Protein AF-A0A353F058-F1 (afdb_monomer_lite)

Structure (mmCIF, N/CA/C/O backbone):
data_AF-A0A353F058-F1
#
_entry.id   AF-A0A353F058-F1
#
loop_
_atom_site.group_PDB
_atom_site.id
_atom_site.type_symbol
_atom_site.label_atom_id
_atom_site.label_alt_id
_atom_site.label_comp_id
_atom_site.label_asym_id
_atom_site.label_entity_id
_atom_site.label_seq_id
_atom_site.pdbx_PDB_ins_code
_atom_site.Cartn_x
_atom_site.Cartn_y
_atom_site.Cartn_z
_atom_site.occupancy
_atom_site.B_iso_or_equiv
_atom_site.auth_seq_id
_atom_site.auth_comp_id
_atom_site.auth_asym_id
_atom_site.auth_atom_id
_atom_site.pdbx_PDB_model_num
ATOM 1 N N . MET A 1 1 ? -28.294 -75.046 27.678 1.00 49.00 1 MET A N 1
ATOM 2 C CA . MET A 1 1 ? -26.843 -74.749 27.522 1.00 49.00 1 MET A CA 1
ATOM 3 C C . MET A 1 1 ? -26.405 -74.068 26.202 1.00 49.00 1 MET A C 1
ATOM 5 O O . MET A 1 1 ? -25.243 -73.691 26.116 1.00 49.00 1 MET A O 1
ATOM 9 N N . ARG A 1 2 ? -27.258 -73.855 25.175 1.00 52.47 2 ARG A N 1
ATOM 10 C CA . ARG A 1 2 ? -26.849 -73.231 23.883 1.00 52.47 2 ARG A CA 1
ATOM 11 C C . ARG A 1 2 ? -26.770 -71.686 23.872 1.00 52.47 2 ARG A C 1
ATOM 13 O O . ARG A 1 2 ? -25.964 -71.147 23.120 1.00 52.47 2 ARG A O 1
ATOM 20 N N . LYS A 1 3 ? -27.554 -70.976 24.700 1.00 53.25 3 LYS A N 1
ATOM 21 C CA . L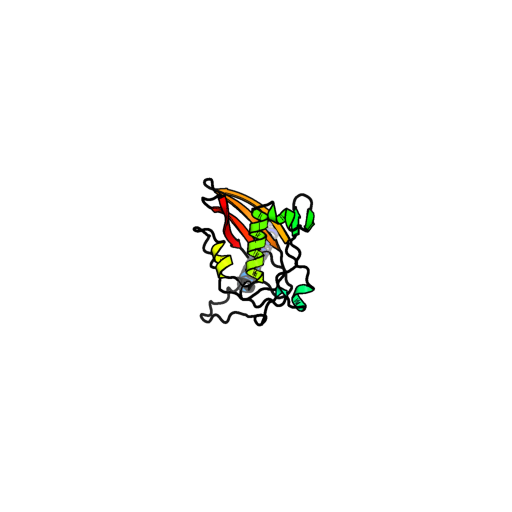YS A 1 3 ? -27.591 -69.492 24.741 1.00 53.25 3 LYS A CA 1
ATOM 22 C C . LYS A 1 3 ? -26.259 -68.867 25.189 1.00 53.25 3 LYS A C 1
ATOM 24 O O . LYS A 1 3 ? -25.777 -67.939 24.550 1.00 53.25 3 LYS A O 1
ATOM 29 N N . ASN A 1 4 ? -25.602 -69.450 26.193 1.00 59.62 4 ASN A N 1
ATOM 30 C CA . ASN A 1 4 ? -24.361 -68.902 26.760 1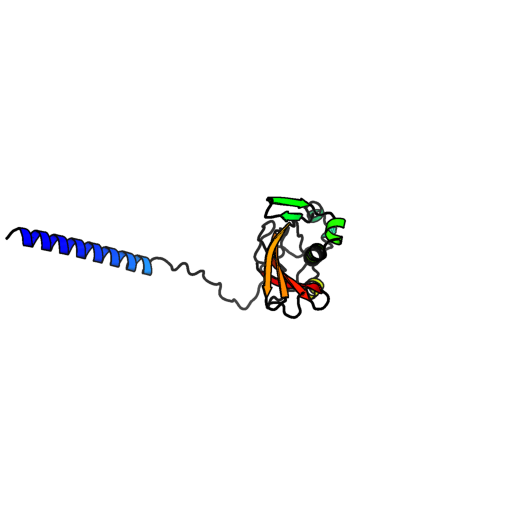.00 59.62 4 ASN A CA 1
ATOM 31 C C . ASN A 1 4 ? -23.163 -69.012 25.798 1.00 59.62 4 ASN A C 1
ATOM 33 O O . ASN A 1 4 ? -22.228 -68.225 25.895 1.00 59.62 4 ASN A O 1
ATOM 37 N N . LYS A 1 5 ? -23.190 -69.961 24.849 1.00 58.28 5 LYS A N 1
ATOM 38 C CA . LYS A 1 5 ? -22.134 -70.111 23.833 1.00 58.28 5 LYS A CA 1
ATOM 39 C C . LYS A 1 5 ? -22.228 -69.031 22.749 1.00 58.28 5 LYS A C 1
ATOM 41 O O . LYS A 1 5 ? -21.206 -68.477 22.373 1.00 58.28 5 LYS A O 1
ATOM 46 N N . ARG A 1 6 ? -23.441 -68.679 22.302 1.00 60.44 6 ARG A N 1
ATOM 47 C CA . ARG A 1 6 ? -23.658 -67.622 21.293 1.00 60.44 6 ARG A CA 1
ATOM 48 C C . ARG A 1 6 ? -23.312 -66.227 21.824 1.00 60.44 6 ARG A C 1
ATOM 50 O O . ARG A 1 6 ? -22.702 -65.454 21.100 1.00 60.44 6 ARG A O 1
ATOM 57 N N . LEU A 1 7 ? -23.619 -65.947 23.094 1.00 63.19 7 LEU A N 1
ATOM 58 C CA . LEU A 1 7 ? -23.257 -64.683 23.748 1.00 63.19 7 LEU A CA 1
ATOM 59 C C . LEU A 1 7 ? -21.733 -64.519 23.897 1.00 63.19 7 LEU A C 1
ATOM 61 O O . LEU A 1 7 ? -21.201 -63.450 23.627 1.00 63.19 7 LEU A O 1
ATOM 65 N N . ARG A 1 8 ? -21.019 -65.592 24.269 1.00 65.75 8 ARG A N 1
ATOM 66 C CA . ARG A 1 8 ? -19.547 -65.581 24.359 1.00 65.75 8 ARG A CA 1
ATOM 67 C C . ARG A 1 8 ? -18.882 -65.374 22.998 1.00 65.75 8 ARG A C 1
ATOM 69 O O . ARG A 1 8 ? -17.908 -64.638 22.915 1.00 65.75 8 ARG A O 1
ATOM 76 N N . ILE A 1 9 ? -19.426 -65.981 21.942 1.00 70.62 9 ILE A N 1
ATOM 77 C CA . ILE A 1 9 ? -18.937 -65.782 20.571 1.00 70.62 9 ILE A CA 1
ATOM 78 C C . ILE A 1 9 ? -19.194 -64.338 20.117 1.00 70.62 9 ILE A C 1
ATOM 80 O O . ILE A 1 9 ? -18.288 -63.710 19.587 1.00 70.62 9 ILE A O 1
ATOM 84 N N . ALA A 1 10 ? -20.377 -63.776 20.387 1.00 68.69 10 ALA A N 1
ATOM 85 C CA . ALA A 1 10 ? -20.685 -62.385 20.047 1.00 68.69 10 ALA A CA 1
ATOM 86 C C . ALA A 1 10 ? -19.770 -61.380 20.773 1.00 68.69 10 ALA A C 1
ATOM 88 O O . ALA A 1 10 ? -19.287 -60.440 20.150 1.00 68.69 10 ALA A O 1
ATOM 89 N N . LEU A 1 11 ? -19.469 -61.606 22.057 1.00 72.50 11 LEU A N 1
ATOM 90 C CA . LEU A 1 11 ? -18.537 -60.768 22.823 1.00 72.50 11 LEU A CA 1
ATOM 91 C C . LEU A 1 11 ? -17.094 -60.866 22.310 1.00 72.50 11 LEU A C 1
ATOM 93 O O . LEU A 1 1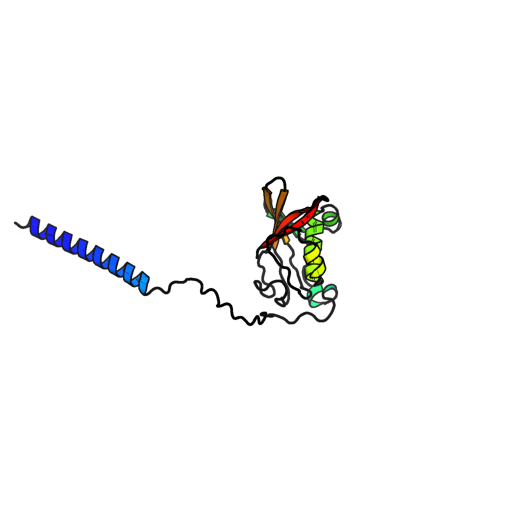1 ? -16.410 -59.850 22.246 1.00 72.50 11 LEU A O 1
ATOM 97 N N . LEU A 1 12 ? -16.642 -62.057 21.901 1.00 74.62 12 LEU A N 1
ATOM 98 C CA . LEU A 1 12 ? -15.320 -62.237 21.292 1.00 74.62 12 LEU A CA 1
ATOM 99 C C . LEU A 1 12 ? -15.214 -61.545 19.929 1.00 74.62 12 LEU A C 1
ATOM 101 O O . LEU A 1 12 ? -14.193 -60.930 19.641 1.00 74.62 12 LEU A O 1
ATOM 105 N N . VAL A 1 13 ? -16.272 -61.598 19.116 1.00 73.75 13 VAL A N 1
ATOM 106 C CA . VAL A 1 13 ? -16.318 -60.902 17.821 1.00 73.75 13 VAL A CA 1
ATOM 107 C C . VAL A 1 13 ? -16.337 -59.386 18.025 1.00 73.75 13 VAL A C 1
ATOM 109 O O . VAL A 1 13 ? -15.548 -58.689 17.397 1.00 73.75 13 VAL A O 1
ATOM 112 N N . CYS A 1 14 ? -17.155 -58.866 18.947 1.00 74.00 14 CYS A N 1
ATOM 113 C CA . CYS A 1 14 ? -17.160 -57.436 19.275 1.00 74.00 14 CYS A CA 1
ATOM 114 C C . CYS A 1 14 ? -15.804 -56.966 19.817 1.00 74.00 14 CYS A C 1
ATOM 116 O O . CYS A 1 14 ? -15.293 -55.945 19.367 1.00 74.00 14 CYS A O 1
ATOM 118 N N . GLY A 1 15 ? -15.196 -57.723 20.736 1.00 76.56 15 GLY A N 1
ATOM 119 C CA . GLY A 1 15 ? -13.864 -57.419 21.260 1.00 76.56 15 GLY A CA 1
ATOM 120 C C . GLY A 1 15 ? -12.791 -57.436 20.170 1.00 76.56 15 GLY A C 1
ATOM 121 O O . GLY A 1 15 ? -11.952 -56.542 20.129 1.00 76.56 15 GLY A O 1
ATOM 122 N N . GLY A 1 16 ? -12.862 -58.395 19.243 1.00 78.31 16 GLY A N 1
ATOM 123 C CA . GLY A 1 16 ? -11.965 -58.471 18.090 1.00 78.31 16 GLY A CA 1
ATOM 124 C C . GLY A 1 16 ? -12.100 -57.275 17.148 1.00 78.31 16 GLY A C 1
ATOM 125 O O . GLY A 1 16 ? -11.089 -56.723 16.730 1.00 78.31 16 GLY A O 1
ATOM 126 N N . VAL A 1 17 ? -13.326 -56.828 16.860 1.00 80.81 17 VAL A N 1
ATOM 127 C CA . VAL A 1 17 ? -13.575 -55.656 16.000 1.00 80.81 17 VAL A CA 1
ATOM 128 C C . VAL A 1 17 ? -13.078 -54.367 16.657 1.00 80.81 17 VAL A C 1
ATOM 130 O O . VAL A 1 17 ? -12.450 -53.551 15.987 1.00 80.81 17 VAL A O 1
ATOM 133 N N . VAL A 1 18 ? -13.295 -54.198 17.965 1.00 82.31 18 VAL A N 1
ATOM 134 C CA . VAL A 1 18 ? -12.786 -53.034 18.709 1.00 82.31 18 VAL A CA 1
ATOM 135 C C . VAL A 1 18 ? -11.259 -53.038 18.743 1.00 82.31 18 VAL A C 1
ATOM 137 O O . VAL A 1 18 ? -10.643 -52.008 18.483 1.00 82.31 18 VAL A O 1
ATOM 140 N N . LEU A 1 19 ? -10.639 -54.194 18.992 1.00 83.56 19 LEU A N 1
ATOM 141 C CA . LEU A 1 19 ? -9.184 -54.326 18.973 1.00 83.56 19 LEU A CA 1
ATOM 142 C C . LEU A 1 19 ? -8.617 -53.992 17.588 1.00 83.56 19 LEU A C 1
ATOM 144 O O . LEU A 1 19 ? -7.640 -53.256 17.499 1.00 83.56 19 LEU A O 1
ATOM 148 N N . LEU A 1 20 ? -9.249 -54.483 16.517 1.00 85.19 20 LEU A N 1
ATOM 149 C CA . LEU A 1 20 ? -8.825 -54.213 15.144 1.00 85.19 20 LEU A CA 1
ATOM 150 C C . LEU A 1 20 ? -8.948 -52.721 14.804 1.00 85.19 20 LEU A C 1
ATOM 152 O O . LEU A 1 20 ? -8.021 -52.157 14.234 1.00 85.19 20 LEU A O 1
ATOM 156 N N . ALA A 1 21 ? -10.044 -52.072 15.210 1.00 82.75 21 ALA A N 1
ATOM 157 C CA . ALA A 1 21 ? -10.256 -50.640 15.010 1.00 82.75 21 ALA A CA 1
ATOM 158 C C . ALA A 1 21 ? -9.192 -49.797 15.735 1.00 82.75 21 ALA A C 1
ATOM 160 O O . ALA A 1 21 ? -8.591 -48.904 15.136 1.00 82.75 21 ALA A O 1
ATOM 161 N N . VAL A 1 22 ? -8.889 -50.125 16.995 1.00 85.31 22 VAL A N 1
ATOM 162 C CA . VAL A 1 22 ? -7.815 -49.462 17.753 1.00 85.31 22 VAL A CA 1
ATOM 163 C C . VAL A 1 22 ? -6.464 -49.678 17.071 1.00 85.31 22 VAL A C 1
ATOM 165 O O . VAL A 1 22 ? -5.710 -48.722 16.899 1.00 85.31 22 VAL A O 1
ATOM 168 N N . LEU A 1 23 ? -6.181 -50.900 16.611 1.00 86.69 23 LEU A N 1
ATOM 169 C CA . LEU A 1 23 ? -4.934 -51.202 15.912 1.00 86.69 23 LEU A CA 1
ATOM 170 C C . LEU A 1 23 ? -4.808 -50.401 14.612 1.00 86.69 23 LEU A C 1
ATOM 172 O O . LEU A 1 23 ? -3.732 -49.887 14.327 1.00 86.69 23 LEU A O 1
ATOM 176 N N . THR A 1 24 ? -5.897 -50.240 13.852 1.00 82.88 24 THR A N 1
ATOM 177 C CA . THR A 1 24 ? -5.894 -49.425 12.628 1.00 82.88 24 THR A CA 1
ATOM 178 C C . THR A 1 24 ? -5.673 -47.941 12.902 1.00 82.88 24 THR A C 1
ATOM 180 O O . THR A 1 24 ? -4.931 -47.307 12.159 1.00 82.88 24 THR A O 1
ATOM 183 N N . VAL A 1 25 ? -6.242 -47.387 13.978 1.00 82.56 25 VAL A N 1
ATOM 184 C CA . VAL A 1 25 ? -6.011 -45.984 14.367 1.00 82.56 25 VAL A CA 1
ATOM 185 C C . VAL A 1 25 ? -4.554 -45.768 14.776 1.00 82.56 25 VAL A C 1
ATOM 187 O O . VAL A 1 25 ? -3.927 -44.815 14.320 1.00 82.56 25 VAL A O 1
ATOM 190 N N . VAL A 1 26 ? -3.987 -46.680 15.573 1.00 82.88 26 VAL A N 1
ATOM 191 C CA . VAL A 1 26 ? -2.570 -46.624 15.965 1.00 82.88 26 VAL A CA 1
ATOM 192 C C . VAL A 1 26 ? -1.667 -46.751 14.738 1.00 82.88 26 VAL A C 1
ATOM 194 O O . VAL A 1 26 ? -0.743 -45.958 14.570 1.00 82.88 26 VAL A O 1
ATOM 197 N N . LEU A 1 27 ? -1.964 -47.691 13.840 1.00 81.69 27 LEU A N 1
ATOM 198 C CA . LEU A 1 27 ? -1.203 -47.894 12.611 1.00 81.69 27 LEU A CA 1
ATOM 199 C C . LEU A 1 27 ? -1.228 -46.638 11.727 1.00 81.69 27 LEU A C 1
ATOM 201 O O . LEU A 1 27 ? -0.174 -46.195 11.282 1.00 81.69 27 LEU A O 1
ATOM 205 N N . LEU A 1 28 ? -2.399 -46.019 11.540 1.00 76.00 28 LEU A N 1
ATOM 206 C CA . LEU A 1 28 ? -2.537 -44.760 10.804 1.00 76.00 28 LEU A CA 1
ATOM 207 C C . LEU A 1 28 ? -1.779 -43.614 11.485 1.00 76.00 28 LEU A C 1
ATOM 209 O O . LEU A 1 28 ? -1.130 -42.843 10.795 1.00 76.00 28 LEU A O 1
ATOM 213 N N . SER A 1 29 ? -1.778 -43.528 12.818 1.00 72.62 29 SER A N 1
ATOM 214 C CA . SER A 1 29 ? -1.033 -42.480 13.537 1.00 72.62 29 SER A CA 1
ATOM 215 C C . SER A 1 29 ? 0.495 -42.612 13.454 1.00 72.62 29 SER A C 1
ATOM 217 O O . SER A 1 29 ? 1.197 -41.626 13.659 1.00 72.62 29 SER A O 1
ATOM 219 N N . VAL A 1 30 ? 1.010 -43.813 13.162 1.00 76.38 30 VAL A N 1
ATOM 220 C CA . VAL A 1 30 ? 2.453 -44.085 13.020 1.00 76.38 30 VAL A CA 1
ATOM 221 C C . VAL A 1 30 ? 2.905 -44.039 11.555 1.00 76.38 30 VAL A C 1
ATOM 223 O O . VAL A 1 30 ? 4.029 -43.628 11.285 1.00 76.38 30 VAL A O 1
ATOM 226 N N . LEU A 1 31 ? 2.058 -44.474 10.614 1.00 73.00 31 LEU A N 1
ATOM 227 C CA . LEU A 1 31 ? 2.392 -44.559 9.184 1.00 73.00 31 LEU A CA 1
ATOM 228 C C . LEU A 1 31 ? 1.979 -43.340 8.364 1.00 73.00 31 LEU A C 1
ATOM 230 O O . LEU A 1 31 ? 2.535 -43.152 7.283 1.00 73.00 31 LEU A O 1
ATOM 234 N N . LEU A 1 32 ? 1.025 -42.528 8.829 1.00 64.12 32 LEU A N 1
ATOM 235 C CA . LEU A 1 32 ? 0.768 -41.244 8.190 1.00 64.12 32 LEU A CA 1
ATOM 236 C C . LEU A 1 32 ? 1.909 -40.296 8.572 1.00 64.12 32 LEU A C 1
ATOM 238 O O . LEU A 1 32 ? 2.118 -40.061 9.767 1.00 64.12 32 LEU A O 1
ATOM 242 N N . PRO A 1 33 ? 2.653 -39.751 7.591 1.00 56.47 33 PRO A N 1
ATOM 243 C CA . PRO A 1 33 ? 3.545 -38.638 7.847 1.00 56.47 33 PRO A CA 1
ATOM 244 C C . PRO A 1 33 ? 2.723 -37.568 8.553 1.00 56.47 33 PRO A C 1
ATOM 246 O O . PRO A 1 33 ? 1.635 -37.209 8.100 1.00 56.47 33 PRO A O 1
ATOM 249 N N . LYS A 1 34 ? 3.209 -37.091 9.696 1.00 52.66 34 LYS A N 1
ATOM 250 C CA . LYS A 1 34 ? 2.685 -35.849 10.235 1.00 52.66 34 LYS A CA 1
ATOM 251 C C . LYS A 1 34 ? 2.990 -34.791 9.185 1.00 52.66 34 LYS A C 1
ATOM 253 O O . LYS A 1 34 ? 4.147 -34.404 9.044 1.00 52.66 34 LYS A O 1
ATOM 258 N N . ASP A 1 35 ? 1.970 -34.341 8.466 1.00 52.06 35 ASP A N 1
ATOM 259 C CA . ASP A 1 35 ? 2.005 -33.090 7.712 1.00 52.06 35 ASP A CA 1
ATOM 260 C C . ASP A 1 35 ? 2.046 -31.927 8.720 1.00 52.06 35 ASP A C 1
ATOM 262 O O . ASP A 1 35 ? 1.166 -31.072 8.788 1.00 52.06 35 ASP A O 1
ATOM 266 N N . GLU A 1 36 ? 3.062 -31.926 9.580 1.00 51.62 36 GLU A N 1
ATOM 267 C CA . GLU A 1 36 ? 3.532 -30.709 10.203 1.00 51.62 36 GLU A CA 1
ATOM 268 C C . GLU A 1 36 ? 4.233 -29.956 9.070 1.00 51.62 36 GLU A C 1
ATOM 270 O O . GLU A 1 36 ? 5.158 -30.510 8.461 1.00 51.62 36 GLU A O 1
ATOM 275 N N . PRO A 1 37 ? 3.789 -28.735 8.711 1.00 42.78 37 PRO A N 1
ATOM 276 C CA . PRO A 1 37 ? 4.514 -27.939 7.742 1.00 42.78 37 PRO A CA 1
ATOM 277 C C . PRO A 1 37 ? 5.939 -27.825 8.266 1.00 42.78 37 PRO A C 1
ATOM 279 O O . PRO A 1 37 ? 6.175 -27.247 9.326 1.00 42.78 37 PRO A O 1
ATOM 282 N N . THR A 1 38 ? 6.877 -28.440 7.546 1.00 38.97 38 THR A N 1
ATOM 283 C CA . THR A 1 38 ? 8.300 -28.281 7.808 1.00 38.97 38 THR A CA 1
ATOM 284 C C . THR A 1 38 ? 8.560 -26.789 7.698 1.00 38.97 38 THR A C 1
ATOM 286 O O . THR A 1 38 ? 8.596 -26.247 6.594 1.00 38.97 38 THR A O 1
ATOM 289 N N . GLN A 1 39 ? 8.657 -26.098 8.837 1.00 47.78 39 GLN A N 1
ATOM 290 C CA . GLN A 1 39 ? 9.194 -24.751 8.850 1.00 47.78 39 GLN A CA 1
ATOM 291 C C . GLN A 1 39 ? 10.596 -24.890 8.266 1.00 47.78 39 GLN A C 1
ATOM 293 O O . GLN A 1 39 ? 11.394 -25.651 8.823 1.00 47.78 39 GLN A O 1
ATOM 298 N N . PRO A 1 40 ? 10.888 -24.256 7.118 1.00 40.56 40 PRO A N 1
ATOM 299 C CA . PRO A 1 40 ? 12.218 -24.336 6.560 1.00 40.56 40 PRO A CA 1
ATOM 300 C C . PRO A 1 40 ? 13.184 -23.838 7.627 1.00 40.56 40 PRO A C 1
ATOM 302 O O . PRO A 1 40 ? 13.000 -22.762 8.204 1.00 40.56 40 PRO A O 1
ATOM 305 N N . SER A 1 41 ? 14.170 -24.682 7.916 1.00 43.19 41 SER A N 1
ATOM 306 C CA . SER A 1 41 ? 15.323 -24.386 8.747 1.00 43.19 41 SER A CA 1
ATOM 307 C C . SER A 1 41 ? 15.795 -22.972 8.419 1.00 43.19 41 SER A C 1
ATOM 309 O O . SER A 1 41 ? 15.951 -22.643 7.241 1.00 43.19 41 SER A O 1
ATOM 311 N N . GLN A 1 42 ? 15.986 -22.132 9.440 1.00 46.38 42 GLN A N 1
ATOM 312 C CA . GLN A 1 42 ? 16.639 -20.833 9.292 1.00 46.38 42 GLN A CA 1
ATOM 313 C C . GLN A 1 42 ? 18.079 -21.069 8.836 1.00 46.38 42 GLN A C 1
ATOM 315 O O . GLN A 1 42 ? 19.012 -21.113 9.639 1.00 46.38 42 GLN A O 1
ATOM 320 N N . ASP A 1 43 ? 18.243 -21.247 7.530 1.00 37.94 43 ASP A N 1
ATOM 321 C CA . ASP A 1 43 ? 19.535 -21.215 6.888 1.00 37.94 43 ASP A CA 1
ATOM 322 C C . ASP A 1 43 ? 20.036 -19.782 7.038 1.00 37.94 43 ASP A C 1
ATOM 324 O O . ASP A 1 43 ? 19.499 -18.813 6.490 1.00 37.94 43 ASP A O 1
ATOM 328 N N . SER A 1 44 ? 21.020 -19.653 7.918 1.00 43.03 44 SER A N 1
ATOM 329 C CA . SER A 1 44 ? 21.697 -18.413 8.253 1.00 43.03 44 SER A CA 1
ATOM 330 C C . SER A 1 44 ? 22.623 -18.075 7.089 1.00 43.03 44 SER A C 1
ATOM 332 O O . SER A 1 44 ? 23.818 -18.344 7.106 1.00 43.03 44 SER A O 1
ATOM 334 N N . GLY A 1 45 ? 22.009 -17.560 6.030 1.00 43.91 45 GLY A N 1
ATOM 335 C CA . GLY A 1 45 ? 22.617 -17.296 4.735 1.00 43.91 45 GLY A CA 1
ATOM 336 C C . GLY A 1 45 ? 21.539 -16.791 3.789 1.00 43.91 45 GLY A C 1
ATOM 337 O O . GLY A 1 45 ? 21.134 -17.493 2.869 1.00 43.91 45 GLY A O 1
ATOM 338 N N . THR A 1 46 ? 21.014 -15.595 4.067 1.00 44.72 46 THR A N 1
ATOM 339 C CA . THR A 1 46 ? 19.882 -14.969 3.372 1.00 44.72 46 THR A CA 1
ATOM 340 C C . THR A 1 46 ? 20.226 -14.655 1.913 1.00 44.72 46 THR A C 1
ATOM 342 O O . THR A 1 46 ? 20.416 -13.503 1.526 1.00 44.72 46 THR A O 1
ATOM 345 N N . SER A 1 47 ? 20.284 -15.675 1.061 1.00 45.28 47 SER A N 1
ATOM 346 C CA . SER A 1 47 ? 20.108 -15.472 -0.369 1.00 45.28 47 SER A CA 1
ATOM 347 C C . SER A 1 47 ? 18.657 -15.030 -0.556 1.00 45.28 47 SER A C 1
ATOM 349 O O . SER A 1 47 ? 17.712 -15.810 -0.468 1.00 45.28 47 SER A O 1
ATOM 351 N N . SER A 1 48 ? 18.449 -13.718 -0.694 1.00 55.28 48 SER A N 1
ATOM 352 C CA . SER A 1 48 ? 17.135 -13.189 -1.046 1.00 55.28 48 SER A CA 1
ATOM 353 C C . SER A 1 48 ? 16.733 -13.850 -2.360 1.00 55.28 48 SER A C 1
ATOM 355 O O . SER A 1 48 ? 17.410 -13.627 -3.366 1.00 55.28 48 SER A O 1
ATOM 357 N N . ILE A 1 49 ? 15.673 -14.660 -2.365 1.00 60.59 49 ILE A N 1
ATOM 358 C CA . ILE A 1 49 ? 15.085 -15.142 -3.614 1.00 60.59 49 ILE A CA 1
ATOM 359 C C . ILE A 1 49 ? 14.659 -13.893 -4.389 1.00 60.59 49 ILE A C 1
ATOM 361 O O . ILE A 1 49 ? 13.714 -13.203 -4.008 1.00 60.59 49 ILE A O 1
ATOM 365 N N . ARG A 1 50 ? 15.420 -13.557 -5.434 1.00 66.06 50 ARG A N 1
ATOM 366 C CA . ARG A 1 50 ? 15.087 -12.497 -6.383 1.00 66.06 50 ARG A CA 1
ATOM 367 C C . ARG A 1 50 ? 14.467 -13.166 -7.592 1.00 66.06 50 ARG A C 1
ATOM 369 O O . ARG A 1 50 ? 15.160 -13.882 -8.308 1.00 66.06 50 ARG A O 1
ATOM 376 N N . PHE A 1 51 ? 13.172 -12.954 -7.809 1.00 82.75 51 PHE A N 1
ATOM 377 C CA . PHE A 1 51 ? 12.501 -13.539 -8.972 1.00 82.75 51 PHE A CA 1
ATOM 378 C C . PHE A 1 51 ? 12.895 -12.814 -10.266 1.00 82.75 51 PHE A C 1
ATOM 380 O O . PHE A 1 51 ? 13.005 -13.439 -11.316 1.00 82.75 51 PHE A O 1
ATOM 387 N N . TYR A 1 52 ? 13.156 -11.508 -10.175 1.00 90.12 52 TYR A N 1
ATOM 388 C CA . TYR A 1 52 ? 13.597 -10.655 -11.277 1.00 90.12 52 TYR A CA 1
ATOM 389 C C . TYR A 1 52 ? 14.706 -9.698 -10.816 1.00 90.12 52 TYR A C 1
ATOM 391 O O . TYR A 1 52 ? 14.755 -9.337 -9.635 1.00 90.12 52 TYR A O 1
ATOM 399 N N . PRO A 1 53 ? 15.606 -9.264 -11.718 1.00 90.00 53 PRO A N 1
ATOM 400 C CA . PRO A 1 53 ? 16.526 -8.177 -11.409 1.00 90.00 53 PRO A CA 1
ATOM 401 C C . PRO A 1 53 ? 15.753 -6.862 -11.176 1.00 90.00 53 PRO A C 1
ATOM 403 O O . PRO A 1 53 ? 14.687 -6.672 -11.770 1.00 90.00 53 PRO A O 1
ATOM 406 N N . PRO A 1 54 ? 16.274 -5.943 -10.339 1.00 91.50 54 PRO A N 1
ATOM 407 C CA . PRO A 1 54 ? 15.775 -4.572 -10.272 1.00 91.50 54 PRO A CA 1
ATOM 408 C C . PRO A 1 54 ? 15.733 -3.931 -11.662 1.00 91.50 54 PRO A C 1
ATOM 410 O O . PRO A 1 54 ? 16.607 -4.194 -12.489 1.00 91.50 54 PRO A O 1
ATOM 413 N N . TYR A 1 55 ? 14.719 -3.107 -11.920 1.00 91.19 55 TYR A N 1
ATOM 414 C CA . TYR A 1 55 ? 14.646 -2.369 -13.174 1.00 91.19 55 TYR A CA 1
ATOM 415 C C . TYR A 1 55 ? 15.717 -1.278 -13.203 1.00 91.19 55 TYR A C 1
ATOM 417 O O . TYR A 1 55 ? 15.888 -0.552 -12.225 1.00 91.19 55 TYR A O 1
ATOM 425 N N . ASP A 1 56 ? 16.428 -1.190 -14.321 1.00 86.81 56 ASP A N 1
ATOM 426 C CA . ASP A 1 56 ? 17.445 -0.173 -14.556 1.00 86.81 56 ASP A CA 1
ATOM 427 C C . ASP A 1 56 ? 16.787 1.014 -15.277 1.00 86.81 56 ASP A C 1
ATOM 429 O O . ASP A 1 56 ? 16.378 0.896 -16.434 1.00 86.81 56 ASP A O 1
ATOM 433 N N . GLY A 1 57 ? 16.589 2.122 -14.557 1.00 90.44 57 GLY A N 1
ATOM 434 C CA . GLY A 1 57 ? 15.900 3.328 -15.036 1.00 90.44 57 GLY A CA 1
ATOM 435 C C . GLY A 1 57 ? 14.646 3.697 -14.237 1.00 90.44 57 GLY A C 1
ATOM 436 O O . GLY A 1 57 ? 14.356 3.110 -13.198 1.00 90.44 57 GLY A O 1
ATOM 437 N N . ASP A 1 58 ? 13.902 4.691 -14.723 1.00 93.81 58 ASP A N 1
ATOM 438 C CA . ASP A 1 58 ? 12.626 5.124 -14.138 1.00 93.81 58 ASP A CA 1
ATOM 439 C C . ASP A 1 58 ? 11.480 4.245 -14.657 1.00 93.81 58 ASP A C 1
ATOM 441 O O . ASP A 1 58 ? 11.182 4.235 -15.858 1.00 93.81 58 ASP A O 1
ATOM 445 N N . ILE A 1 59 ? 10.819 3.504 -13.761 1.00 94.50 59 ILE A N 1
ATOM 446 C CA . ILE A 1 59 ? 9.716 2.630 -14.167 1.00 94.50 59 ILE A CA 1
ATOM 447 C C . ILE A 1 59 ? 8.526 3.419 -14.710 1.00 94.50 59 ILE A C 1
ATOM 449 O O . ILE A 1 59 ? 7.824 2.902 -15.577 1.00 94.50 59 ILE A O 1
ATOM 453 N N . ARG A 1 60 ? 8.291 4.667 -14.275 1.00 93.75 60 ARG A N 1
ATOM 454 C CA . ARG A 1 60 ? 7.099 5.448 -14.655 1.00 93.75 60 ARG A CA 1
ATOM 455 C C . ARG A 1 60 ? 7.048 5.763 -16.146 1.00 93.75 60 ARG A C 1
ATOM 457 O O . ARG A 1 60 ? 5.949 5.899 -16.692 1.00 93.75 60 ARG A O 1
ATOM 464 N N . THR A 1 61 ? 8.209 5.817 -16.794 1.00 95.50 61 THR A N 1
ATOM 465 C CA . THR A 1 61 ? 8.366 6.041 -18.238 1.00 95.50 61 THR A CA 1
ATOM 466 C C . THR A 1 61 ? 8.563 4.748 -19.034 1.00 95.50 61 THR A C 1
ATOM 468 O O . THR A 1 61 ? 8.474 4.763 -20.262 1.00 95.50 61 THR A O 1
ATOM 471 N N . ALA A 1 62 ? 8.781 3.614 -18.363 1.00 93.94 62 ALA A N 1
ATOM 472 C CA . ALA A 1 62 ? 9.022 2.332 -19.007 1.00 93.94 62 ALA A CA 1
ATOM 473 C C . ALA A 1 62 ? 7.769 1.809 -19.726 1.00 93.94 62 ALA A C 1
ATOM 475 O O . ALA A 1 62 ? 6.732 1.588 -19.102 1.00 93.94 62 ALA A O 1
ATOM 476 N N . GLU A 1 63 ? 7.883 1.508 -21.022 1.00 94.31 63 GLU A N 1
ATOM 477 C CA . GLU A 1 63 ? 6.771 1.010 -21.851 1.00 94.31 63 GLU A CA 1
ATOM 478 C C . GLU A 1 63 ? 6.093 -0.239 -21.259 1.00 94.31 63 GLU A C 1
ATOM 480 O O . GLU A 1 63 ? 4.868 -0.371 -21.238 1.00 94.31 63 GLU A O 1
ATOM 485 N N . ILE A 1 64 ? 6.900 -1.151 -20.707 1.00 91.31 64 ILE A N 1
ATOM 486 C CA . ILE A 1 64 ? 6.410 -2.385 -20.082 1.00 91.31 64 ILE A CA 1
ATOM 487 C C . ILE A 1 64 ? 5.480 -2.131 -18.892 1.00 91.31 64 ILE A C 1
ATOM 489 O O . ILE A 1 64 ? 4.638 -2.987 -18.618 1.00 91.31 64 ILE A O 1
ATOM 493 N N . TYR A 1 65 ? 5.628 -0.984 -18.224 1.00 94.75 65 TYR A N 1
ATOM 494 C CA . TYR A 1 65 ? 4.832 -0.565 -17.076 1.00 94.75 65 TYR A CA 1
ATOM 495 C C . TYR A 1 65 ? 3.703 0.390 -17.475 1.00 94.75 65 TYR A C 1
ATOM 497 O O . TYR A 1 65 ? 2.600 0.286 -16.947 1.00 94.75 65 TYR A O 1
ATOM 505 N N . THR A 1 66 ? 3.933 1.295 -18.433 1.00 95.00 66 THR A N 1
ATOM 506 C CA . THR A 1 66 ? 2.931 2.288 -18.859 1.00 95.00 66 THR A CA 1
ATOM 507 C C . THR A 1 66 ? 1.709 1.687 -19.536 1.00 95.00 66 THR A C 1
ATOM 509 O O . THR A 1 66 ? 0.642 2.295 -19.495 1.00 95.00 66 THR A O 1
ATOM 512 N N . ARG A 1 67 ? 1.843 0.487 -20.103 1.00 96.31 67 ARG A N 1
ATOM 513 C CA . ARG A 1 67 ? 0.741 -0.291 -20.688 1.00 96.31 67 ARG A CA 1
ATOM 514 C C . ARG A 1 67 ? -0.156 -1.009 -19.668 1.00 96.31 67 ARG A C 1
ATOM 516 O O . ARG A 1 67 ? -1.159 -1.590 -20.070 1.00 96.31 67 ARG A O 1
ATOM 523 N N . LEU A 1 68 ? 0.243 -1.071 -18.396 1.00 96.50 68 LEU A N 1
ATOM 524 C CA . LEU A 1 68 ? -0.518 -1.758 -17.351 1.00 96.50 68 LEU A CA 1
ATOM 525 C C . LEU A 1 68 ? -1.593 -0.838 -16.771 1.00 96.50 68 LEU A C 1
ATOM 527 O O . LEU A 1 68 ? -1.475 0.388 -16.828 1.00 96.50 68 LEU A O 1
ATOM 531 N N . ASP A 1 69 ? -2.621 -1.434 -16.167 1.00 96.81 69 ASP A N 1
ATOM 532 C CA . ASP A 1 69 ? -3.624 -0.672 -15.433 1.00 96.81 69 ASP A CA 1
ATOM 533 C C . ASP A 1 69 ? -3.045 -0.169 -14.104 1.00 96.81 69 ASP A C 1
ATOM 535 O O . ASP A 1 69 ? -2.912 -0.912 -13.133 1.00 96.81 69 ASP A O 1
ATOM 539 N N . ARG A 1 70 ? -2.668 1.108 -14.085 1.00 94.81 70 ARG A N 1
ATOM 540 C CA . ARG A 1 70 ? -2.119 1.802 -12.912 1.00 94.81 70 ARG A CA 1
ATOM 541 C C . ARG A 1 70 ? -3.165 2.675 -12.222 1.00 94.81 70 ARG A C 1
ATOM 543 O O . ARG A 1 70 ? -2.797 3.540 -11.428 1.00 94.81 70 ARG A O 1
ATOM 550 N N . GLN A 1 71 ? -4.442 2.501 -12.556 1.00 96.19 71 GLN A N 1
ATOM 551 C CA . GLN A 1 71 ? -5.518 3.226 -11.905 1.00 96.19 71 GLN A CA 1
ATOM 552 C C . GLN A 1 71 ? -5.659 2.778 -10.448 1.00 96.19 71 GLN A C 1
ATOM 554 O O . GLN A 1 71 ? -5.343 1.641 -10.090 1.00 96.19 71 GLN A O 1
ATOM 559 N N . PHE A 1 72 ? -6.096 3.702 -9.595 1.00 95.81 72 PHE A N 1
ATOM 560 C CA . PHE A 1 72 ? -6.332 3.443 -8.181 1.00 95.81 72 PHE A CA 1
ATOM 561 C C . PHE A 1 72 ? -7.825 3.218 -7.946 1.00 95.81 72 PHE A C 1
ATOM 563 O O . PHE A 1 72 ? -8.633 4.097 -8.240 1.00 95.81 72 PHE A O 1
ATOM 570 N N . TYR A 1 73 ? -8.194 2.040 -7.452 1.00 97.44 73 TYR A N 1
ATOM 571 C CA . TYR A 1 73 ? -9.587 1.641 -7.277 1.00 97.44 73 TYR A CA 1
ATOM 572 C C . TYR A 1 73 ? -9.964 1.518 -5.802 1.00 97.44 73 TYR A C 1
ATOM 574 O O . TYR A 1 73 ? -9.223 0.927 -5.015 1.00 97.44 73 TYR A O 1
ATOM 582 N N . LEU A 1 74 ? -11.154 1.998 -5.447 1.00 96.81 74 LEU A N 1
ATOM 583 C CA . LEU A 1 74 ? -11.796 1.727 -4.162 1.00 96.81 74 LEU A CA 1
ATOM 584 C C . LEU A 1 74 ? -12.868 0.657 -4.362 1.00 96.81 74 LEU A C 1
ATOM 586 O O . LEU A 1 74 ? -13.718 0.781 -5.240 1.00 96.81 74 LEU A O 1
ATOM 590 N N . TYR A 1 75 ? -12.823 -0.399 -3.560 1.00 96.38 75 TYR A N 1
ATOM 591 C CA . TYR A 1 75 ? -13.861 -1.420 -3.528 1.00 96.38 75 TYR A CA 1
ATOM 592 C C . TYR A 1 75 ? -14.746 -1.231 -2.301 1.00 96.38 75 TYR A C 1
ATOM 594 O O . TYR A 1 75 ? -14.263 -1.259 -1.163 1.00 96.38 75 TYR A O 1
ATOM 602 N N . ASP A 1 76 ? -16.046 -1.082 -2.540 1.00 91.88 76 ASP A N 1
ATOM 603 C CA . ASP A 1 76 ? -17.051 -1.071 -1.488 1.00 91.88 76 ASP A CA 1
ATOM 604 C C . ASP A 1 76 ? -17.579 -2.493 -1.273 1.00 91.88 76 ASP A C 1
ATOM 606 O O . ASP A 1 76 ? -18.301 -3.056 -2.099 1.00 91.88 76 ASP A O 1
ATOM 610 N N . ALA A 1 77 ? -17.225 -3.084 -0.132 1.00 87.69 77 ALA A N 1
ATOM 611 C CA . ALA A 1 77 ? -17.634 -4.441 0.209 1.00 87.69 77 ALA A CA 1
ATOM 612 C C . ALA A 1 77 ? -19.143 -4.585 0.478 1.00 87.69 77 ALA A C 1
ATOM 614 O O . ALA A 1 77 ? -19.663 -5.694 0.352 1.00 87.69 77 ALA A O 1
ATOM 615 N N . ASN A 1 78 ? -19.846 -3.504 0.828 1.00 87.31 78 ASN A N 1
ATOM 616 C CA . ASN A 1 78 ? -21.282 -3.536 1.112 1.00 87.31 78 ASN A CA 1
ATOM 617 C C . ASN A 1 78 ? -22.107 -3.579 -0.176 1.00 87.31 78 ASN A C 1
ATOM 619 O O . ASN A 1 78 ? -23.125 -4.269 -0.231 1.00 87.31 78 ASN A O 1
ATOM 623 N N . TYR A 1 79 ? -21.665 -2.855 -1.208 1.00 87.44 79 TYR A N 1
ATOM 624 C CA . TYR A 1 79 ? -22.365 -2.776 -2.495 1.00 87.44 79 TYR A CA 1
ATOM 625 C C . TYR A 1 79 ? -21.749 -3.661 -3.584 1.00 87.44 79 TYR A C 1
ATOM 627 O O . TYR A 1 79 ? -22.366 -3.865 -4.629 1.00 87.44 79 TYR A O 1
ATOM 635 N N . GLY A 1 80 ? -20.552 -4.207 -3.355 1.00 90.69 80 GLY A N 1
ATOM 636 C CA . GLY A 1 80 ? -19.823 -5.004 -4.340 1.00 90.69 80 GLY A CA 1
ATOM 637 C C . GLY A 1 80 ? -19.347 -4.192 -5.547 1.00 90.69 80 GLY A C 1
ATOM 638 O O . GLY A 1 80 ? -19.098 -4.767 -6.609 1.00 90.69 80 GLY A O 1
ATOM 639 N N . SER A 1 81 ? -19.250 -2.867 -5.415 1.00 92.56 81 SER A N 1
ATOM 640 C CA . SER A 1 81 ? -18.824 -1.960 -6.481 1.00 92.56 81 SER A CA 1
ATOM 641 C C . SER A 1 81 ? -17.325 -1.686 -6.409 1.00 92.56 81 SER A C 1
ATOM 643 O O . SER A 1 81 ? -16.726 -1.654 -5.337 1.00 92.56 81 SER A 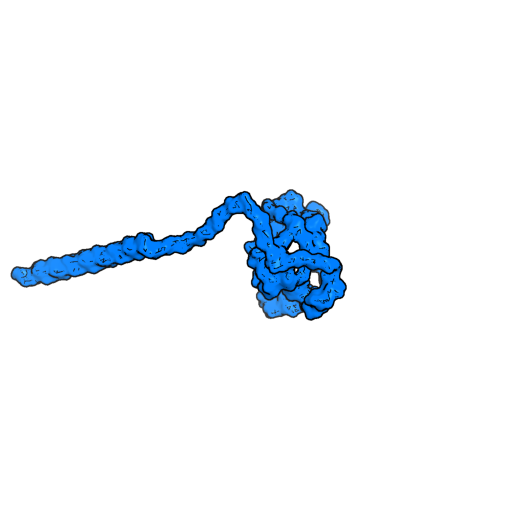O 1
ATOM 645 N N . THR A 1 82 ? -16.708 -1.505 -7.578 1.00 95.50 82 THR A N 1
ATOM 646 C CA . THR A 1 82 ? -15.318 -1.054 -7.707 1.00 95.50 82 THR A CA 1
ATOM 647 C C . THR A 1 82 ? -15.322 0.272 -8.444 1.00 95.50 82 THR A C 1
ATOM 649 O O . THR A 1 82 ? -15.698 0.313 -9.616 1.00 95.50 82 THR A O 1
ATOM 652 N N . ASP A 1 83 ? -14.884 1.327 -7.771 1.00 95.00 83 ASP A N 1
ATOM 653 C CA . ASP A 1 83 ? -14.861 2.678 -8.311 1.00 95.00 83 ASP A CA 1
ATOM 654 C C . ASP A 1 83 ? -13.433 3.090 -8.651 1.00 95.00 83 ASP A C 1
ATOM 656 O O . ASP A 1 83 ? -12.515 2.991 -7.835 1.00 95.00 83 ASP A O 1
ATOM 660 N N . ALA A 1 84 ? -13.242 3.555 -9.883 1.00 96.50 84 ALA A N 1
ATOM 661 C CA . ALA A 1 84 ? -11.985 4.126 -10.338 1.00 96.50 84 ALA A CA 1
ATOM 662 C C . ALA A 1 84 ? -11.849 5.539 -9.752 1.00 96.50 84 ALA A C 1
ATOM 664 O O . ALA A 1 84 ? -12.618 6.434 -10.105 1.00 96.50 84 ALA A O 1
ATOM 665 N N . LEU A 1 85 ? -10.880 5.751 -8.863 1.00 95.88 85 LEU A N 1
ATOM 666 C CA . LEU A 1 85 ? -10.723 7.025 -8.170 1.00 95.88 85 LEU A CA 1
ATOM 667 C C . LEU A 1 85 ? -10.090 8.075 -9.089 1.00 95.88 85 LEU A C 1
ATOM 669 O O . LEU A 1 85 ? -9.067 7.834 -9.732 1.00 95.88 85 LEU A O 1
ATOM 673 N N . SER A 1 86 ? -10.695 9.261 -9.146 1.00 96.00 86 SER A N 1
ATOM 674 C CA . SER A 1 86 ? -10.072 10.432 -9.764 1.00 96.00 86 SER A CA 1
ATOM 675 C C . SER A 1 86 ? -9.064 11.072 -8.808 1.00 96.00 86 SER A C 1
ATOM 677 O O . SER A 1 86 ? -9.193 10.952 -7.591 1.00 96.00 86 SER A O 1
ATOM 679 N N . GLU A 1 87 ? -8.105 11.829 -9.345 1.00 95.00 87 GLU A N 1
ATOM 680 C CA . GLU A 1 87 ? -7.146 12.584 -8.521 1.00 95.00 87 GLU A CA 1
ATOM 681 C C . GLU A 1 87 ? -7.866 13.530 -7.543 1.00 95.00 87 GLU A C 1
ATOM 683 O O . GLU A 1 87 ? -7.531 13.574 -6.369 1.00 95.00 87 GLU A O 1
ATOM 688 N N . SER A 1 88 ? -8.955 14.185 -7.969 1.00 95.38 88 SER A N 1
ATOM 689 C CA . SER A 1 88 ? -9.751 15.051 -7.087 1.00 95.38 88 SER A CA 1
ATOM 690 C C . SER A 1 88 ? -10.421 14.305 -5.928 1.00 95.38 88 SER A C 1
ATOM 692 O O . SER A 1 88 ? -10.594 14.880 -4.857 1.00 95.38 88 SER A O 1
ATOM 694 N N . ALA A 1 89 ? -10.844 13.054 -6.144 1.00 94.62 89 ALA A N 1
ATOM 695 C CA . ALA A 1 89 ? -11.443 12.230 -5.097 1.00 94.62 89 ALA A CA 1
ATOM 696 C C . ALA A 1 89 ? -10.378 11.772 -4.095 1.00 94.62 89 ALA A C 1
ATOM 698 O O . ALA A 1 89 ? -10.618 11.810 -2.893 1.00 94.62 89 ALA A O 1
ATOM 699 N N . ILE A 1 90 ? -9.192 11.404 -4.594 1.00 95.81 90 ILE A N 1
ATOM 700 C CA . ILE A 1 90 ? -8.037 11.074 -3.757 1.00 95.81 90 ILE A CA 1
ATOM 701 C C . ILE A 1 90 ? -7.646 12.297 -2.924 1.00 95.81 90 ILE A C 1
ATOM 703 O O . ILE A 1 90 ? -7.558 12.185 -1.711 1.00 95.81 90 ILE A O 1
ATOM 707 N N . ASP A 1 91 ? -7.479 13.468 -3.539 1.00 94.75 91 ASP A N 1
ATOM 708 C CA . ASP A 1 91 ? -7.014 14.686 -2.865 1.00 94.75 91 ASP A CA 1
ATOM 709 C C . ASP A 1 91 ? -7.958 15.190 -1.764 1.00 94.75 91 ASP A C 1
ATOM 711 O O . ASP A 1 91 ? -7.507 15.809 -0.793 1.00 94.75 91 ASP A O 1
ATOM 715 N N . ALA A 1 92 ? -9.258 14.928 -1.915 1.00 95.19 92 ALA A N 1
ATOM 716 C CA . ALA A 1 92 ? -10.289 15.314 -0.959 1.00 95.19 92 ALA A CA 1
ATOM 717 C C . ALA A 1 92 ? -10.327 14.425 0.297 1.00 95.19 92 ALA A C 1
ATOM 719 O O . ALA A 1 92 ? -10.846 14.865 1.323 1.00 95.19 92 ALA A O 1
ATOM 720 N N . ASP A 1 93 ? -9.778 13.208 0.237 1.00 95.19 93 ASP A N 1
ATOM 721 C CA . ASP A 1 93 ? -9.823 12.229 1.324 1.00 95.19 93 ASP A CA 1
ATOM 722 C C . ASP A 1 93 ? -8.408 11.948 1.873 1.00 95.19 93 ASP A C 1
ATOM 724 O O . ASP A 1 93 ? -7.573 11.339 1.194 1.00 95.19 93 ASP A O 1
ATOM 728 N N . PRO A 1 94 ? -8.100 12.362 3.118 1.00 94.50 94 PRO A N 1
ATOM 729 C CA . PRO A 1 94 ? -6.795 12.123 3.727 1.00 94.50 94 PRO A CA 1
ATOM 730 C C . PRO A 1 94 ? -6.371 10.646 3.780 1.00 94.50 94 PRO A C 1
ATOM 732 O O . PRO A 1 94 ? -5.176 10.376 3.649 1.00 94.50 94 PRO A O 1
ATOM 735 N N . GLU A 1 95 ? -7.307 9.704 3.933 1.00 94.56 95 GLU A N 1
ATOM 736 C CA . GLU A 1 95 ? -7.014 8.264 3.938 1.00 94.56 95 GLU A CA 1
ATOM 737 C C . GLU A 1 95 ? -6.617 7.794 2.540 1.00 94.56 95 GLU A C 1
ATOM 739 O O . GLU A 1 95 ? -5.611 7.100 2.374 1.00 94.56 95 GLU A O 1
ATOM 744 N N . LEU A 1 96 ? -7.345 8.229 1.507 1.00 95.62 96 LEU A N 1
ATOM 745 C CA . LEU A 1 96 ? -7.013 7.882 0.124 1.00 95.62 96 LEU A CA 1
ATOM 746 C C . LEU A 1 96 ? -5.682 8.500 -0.314 1.00 95.62 96 LEU A C 1
ATOM 748 O O . LEU A 1 96 ? -4.894 7.817 -0.973 1.00 95.62 96 LEU A O 1
ATOM 752 N N . ARG A 1 97 ? -5.379 9.743 0.089 1.00 96.38 97 ARG A N 1
ATOM 753 C CA . ARG A 1 97 ? -4.050 10.343 -0.143 1.00 96.38 97 ARG A CA 1
ATOM 754 C C . ARG A 1 97 ? -2.946 9.530 0.513 1.00 96.38 97 ARG A C 1
ATOM 756 O O . ARG A 1 97 ? -1.913 9.299 -0.113 1.00 96.38 97 ARG A O 1
ATOM 763 N N . PHE A 1 98 ? -3.162 9.082 1.749 1.00 97.44 98 PHE A N 1
ATOM 764 C CA . PHE A 1 98 ? -2.198 8.253 2.461 1.00 97.44 98 PHE A CA 1
ATOM 765 C C . PHE A 1 98 ? -1.954 6.926 1.731 1.00 97.44 98 PHE A C 1
ATOM 767 O O . PHE A 1 98 ? -0.810 6.563 1.459 1.00 97.44 98 PHE A O 1
ATOM 774 N N . LEU A 1 99 ? -3.025 6.226 1.347 1.00 97.75 99 LEU A N 1
ATOM 775 C CA . LEU A 1 99 ? -2.930 4.966 0.605 1.00 97.75 99 LEU A CA 1
ATOM 776 C C . LEU A 1 99 ? -2.250 5.160 -0.759 1.00 97.75 99 LEU A C 1
ATOM 778 O O . LEU A 1 99 ? -1.436 4.335 -1.174 1.00 97.75 99 LEU A O 1
ATOM 782 N N . ARG A 1 100 ? -2.515 6.275 -1.446 1.00 97.12 100 ARG A N 1
ATOM 783 C CA . ARG A 1 100 ? -1.824 6.626 -2.693 1.00 97.12 100 ARG A CA 1
ATOM 784 C C . ARG A 1 100 ? -0.337 6.904 -2.461 1.00 97.12 100 ARG A C 1
ATOM 786 O O . ARG A 1 100 ? 0.484 6.448 -3.255 1.00 97.12 100 ARG A O 1
ATOM 793 N N . ALA A 1 101 ? 0.021 7.609 -1.388 1.00 97.62 101 ALA A N 1
ATOM 794 C CA . ALA A 1 101 ? 1.413 7.858 -1.013 1.00 97.62 101 ALA A CA 1
ATOM 795 C C . ALA A 1 101 ? 2.159 6.548 -0.724 1.00 97.62 101 ALA A C 1
ATOM 797 O O . ALA A 1 101 ? 3.258 6.349 -1.237 1.00 97.62 101 ALA A O 1
ATOM 798 N N . TYR A 1 102 ? 1.518 5.621 -0.008 1.00 97.81 102 TYR A N 1
ATOM 799 C CA . TYR A 1 102 ? 2.032 4.272 0.220 1.00 97.81 102 TYR A CA 1
ATOM 800 C C . TYR A 1 102 ? 2.395 3.567 -1.096 1.00 97.81 102 TYR A C 1
ATOM 802 O O . TYR A 1 102 ? 3.536 3.137 -1.272 1.00 97.81 102 TYR A O 1
ATOM 810 N N . PHE A 1 103 ? 1.463 3.503 -2.056 1.00 97.94 103 PHE A N 1
ATOM 811 C CA . PHE A 1 103 ? 1.731 2.886 -3.359 1.00 97.94 103 PHE A CA 1
ATOM 812 C C . PHE A 1 103 ? 2.814 3.620 -4.151 1.00 97.94 103 PHE A C 1
ATOM 814 O O . PHE A 1 103 ? 3.660 2.967 -4.759 1.00 97.94 103 PHE A O 1
ATOM 821 N N . ASN A 1 104 ? 2.840 4.955 -4.118 1.00 97.62 104 ASN A N 1
ATOM 822 C CA . ASN A 1 104 ? 3.889 5.733 -4.775 1.00 97.62 104 ASN A CA 1
ATOM 823 C C . ASN A 1 104 ? 5.280 5.390 -4.226 1.00 97.62 104 ASN A C 1
ATOM 825 O O . ASN A 1 104 ? 6.178 5.152 -5.027 1.00 97.62 104 ASN A O 1
ATOM 829 N N . CYS A 1 105 ? 5.452 5.251 -2.906 1.00 98.06 105 CYS A N 1
ATOM 830 C CA . CYS A 1 105 ? 6.733 4.821 -2.343 1.00 98.06 105 CYS A CA 1
ATOM 831 C C . CYS A 1 105 ? 7.168 3.451 -2.885 1.00 98.06 105 CYS A C 1
ATOM 833 O O . CYS A 1 105 ? 8.343 3.265 -3.195 1.00 98.06 105 CYS A O 1
ATOM 835 N N . LEU A 1 106 ? 6.239 2.500 -3.058 1.00 97.06 106 LEU A N 1
ATOM 836 C CA . LEU A 1 106 ? 6.550 1.194 -3.660 1.00 97.06 106 LEU A CA 1
ATOM 837 C C . LEU A 1 106 ? 6.990 1.322 -5.119 1.00 97.06 106 LEU A C 1
ATOM 839 O O . LEU A 1 106 ? 7.979 0.708 -5.524 1.00 97.06 106 LEU A O 1
ATOM 843 N N . ILE A 1 107 ? 6.258 2.121 -5.895 1.00 97.25 107 ILE A N 1
ATOM 844 C CA . ILE A 1 107 ? 6.529 2.375 -7.313 1.00 97.25 107 ILE A CA 1
ATOM 845 C C . ILE A 1 107 ? 7.914 3.007 -7.469 1.00 97.25 107 ILE A C 1
ATOM 847 O O . ILE A 1 107 ? 8.746 2.496 -8.214 1.00 97.25 107 ILE A O 1
ATOM 851 N N . ASP A 1 108 ? 8.199 4.042 -6.687 1.00 96.75 108 ASP A N 1
ATOM 852 C CA . ASP A 1 108 ? 9.428 4.830 -6.786 1.00 96.75 108 ASP A CA 1
ATOM 853 C C . ASP A 1 108 ? 10.635 4.157 -6.108 1.00 96.75 108 ASP A C 1
ATOM 855 O O . ASP A 1 108 ? 11.771 4.600 -6.269 1.00 96.75 108 ASP A O 1
ATOM 859 N N . GLY A 1 109 ? 10.427 3.046 -5.393 1.00 96.44 109 GLY A N 1
ATOM 860 C CA . GLY A 1 109 ? 11.494 2.392 -4.633 1.00 96.44 109 GLY A CA 1
ATOM 861 C C . GLY A 1 109 ? 11.946 3.214 -3.421 1.00 96.44 109 GLY A C 1
ATOM 862 O O . GLY A 1 109 ? 13.073 3.059 -2.954 1.00 96.44 109 GLY A O 1
ATOM 863 N N . ASP A 1 110 ? 11.090 4.108 -2.924 1.00 97.38 110 ASP A N 1
ATOM 864 C CA . ASP A 1 110 ? 11.396 5.016 -1.824 1.00 97.38 110 ASP A CA 1
ATOM 865 C C . ASP A 1 110 ? 11.165 4.336 -0.468 1.00 97.38 110 ASP A C 1
ATOM 867 O O . ASP A 1 110 ? 10.156 4.530 0.219 1.00 97.38 110 ASP A O 1
ATOM 871 N N . ALA A 1 111 ? 12.127 3.500 -0.078 1.00 96.62 111 ALA A N 1
ATOM 872 C CA . ALA A 1 111 ? 12.100 2.819 1.212 1.00 96.62 111 ALA A CA 1
ATOM 873 C C . ALA A 1 111 ? 12.172 3.790 2.400 1.00 96.62 111 ALA A C 1
ATOM 875 O O . ALA A 1 111 ? 11.610 3.506 3.459 1.00 96.62 111 ALA A O 1
ATOM 876 N N . ALA A 1 112 ? 12.845 4.934 2.244 1.00 96.88 112 ALA A N 1
ATOM 877 C CA . ALA A 1 112 ? 12.952 5.940 3.295 1.00 96.88 112 ALA A CA 1
ATOM 878 C C . ALA A 1 112 ? 11.616 6.664 3.510 1.00 96.88 112 ALA A C 1
ATOM 880 O O . ALA A 1 112 ? 11.163 6.769 4.651 1.00 96.88 112 ALA A O 1
ATOM 881 N N . GLY A 1 113 ? 10.954 7.083 2.430 1.00 97.00 113 GLY A N 1
ATOM 882 C CA . GLY A 1 113 ? 9.613 7.658 2.479 1.00 97.00 113 GLY A CA 1
ATOM 883 C C . GLY A 1 113 ? 8.592 6.679 3.045 1.00 97.00 113 GLY A C 1
ATOM 884 O O . GLY A 1 113 ? 7.828 7.053 3.931 1.00 97.00 113 GLY A O 1
ATOM 885 N N . LEU A 1 114 ? 8.643 5.400 2.650 1.00 96.69 114 LEU A N 1
ATOM 886 C CA . LEU A 1 114 ? 7.740 4.393 3.216 1.00 96.69 114 LEU A CA 1
ATOM 887 C C . LEU A 1 114 ? 7.948 4.215 4.728 1.00 96.69 114 LEU A C 1
ATOM 889 O O . LEU A 1 114 ? 6.974 4.102 5.470 1.00 96.69 114 LEU A O 1
ATOM 893 N N . ARG A 1 115 ? 9.202 4.227 5.207 1.00 95.75 115 ARG A N 1
ATOM 894 C CA . ARG A 1 115 ? 9.506 4.202 6.651 1.00 95.75 115 ARG A CA 1
ATOM 895 C C . ARG A 1 115 ? 8.975 5.429 7.376 1.00 95.75 115 ARG A C 1
ATOM 897 O O . ARG A 1 115 ? 8.507 5.289 8.498 1.00 95.75 115 ARG A O 1
ATOM 904 N N . ALA A 1 116 ? 9.013 6.602 6.748 1.00 95.31 116 ALA A N 1
ATOM 905 C CA . ALA A 1 116 ? 8.471 7.830 7.324 1.00 95.31 116 ALA A CA 1
ATOM 906 C C . ALA A 1 116 ? 6.936 7.811 7.463 1.00 95.31 116 ALA A C 1
ATOM 908 O O . ALA A 1 116 ? 6.380 8.617 8.206 1.00 95.31 116 ALA A O 1
ATOM 909 N N . LEU A 1 117 ? 6.243 6.889 6.782 1.00 95.94 117 LEU A N 1
ATOM 910 C CA . LEU A 1 117 ? 4.809 6.667 6.970 1.00 95.94 117 LEU A CA 1
ATOM 911 C C . LEU A 1 117 ? 4.489 5.787 8.188 1.00 95.94 117 LEU A C 1
ATOM 913 O O . LEU A 1 117 ? 3.320 5.720 8.565 1.00 95.94 117 LEU A O 1
ATOM 917 N N . LEU A 1 118 ? 5.471 5.110 8.798 1.00 95.25 118 LEU A N 1
ATOM 918 C CA . LEU A 1 118 ? 5.247 4.295 9.996 1.00 95.25 118 LEU A CA 1
ATOM 919 C C . LEU A 1 118 ? 4.864 5.161 11.199 1.00 95.25 118 LEU A C 1
ATOM 921 O O . LEU A 1 118 ? 5.393 6.255 11.397 1.00 95.25 118 LEU A O 1
ATOM 925 N N . ALA A 1 119 ? 3.967 4.634 12.026 1.00 93.44 119 ALA A N 1
ATOM 926 C CA . ALA A 1 119 ? 3.710 5.177 13.348 1.00 93.44 119 ALA A CA 1
ATOM 927 C C . ALA A 1 119 ? 4.942 4.967 14.243 1.00 93.44 119 ALA A C 1
ATOM 929 O O . ALA A 1 119 ? 5.707 4.015 14.063 1.00 93.44 119 ALA A O 1
ATOM 930 N N . SER A 1 120 ? 5.138 5.851 15.220 1.00 89.62 120 SER A N 1
ATOM 931 C CA . SER A 1 120 ? 6.240 5.743 16.185 1.00 89.62 120 SER A CA 1
ATOM 932 C C . SER A 1 120 ? 6.163 4.463 17.026 1.00 89.62 120 SER A C 1
ATOM 934 O O . SER A 1 120 ? 7.193 3.945 17.455 1.00 89.62 120 SER A O 1
ATOM 936 N N . ASP A 1 121 ? 4.955 3.942 17.220 1.00 87.56 121 ASP A N 1
ATOM 937 C CA . ASP A 1 121 ? 4.610 2.732 17.960 1.00 87.56 121 ASP A CA 1
ATOM 938 C C . ASP A 1 121 ? 4.226 1.552 17.041 1.00 87.56 121 ASP A C 1
ATOM 940 O O . ASP A 1 121 ? 3.542 0.624 17.472 1.00 87.56 121 ASP A O 1
ATOM 944 N N . ALA A 1 122 ? 4.666 1.565 15.774 1.00 89.44 122 ALA A N 1
ATOM 945 C CA . ALA A 1 122 ? 4.348 0.513 14.809 1.00 89.44 122 ALA A CA 1
ATOM 946 C C . ALA A 1 122 ? 4.706 -0.898 15.321 1.00 89.44 122 ALA A C 1
ATOM 948 O O . ALA A 1 122 ? 5.746 -1.125 15.949 1.00 89.44 122 ALA A O 1
ATOM 949 N N . ASN A 1 123 ? 3.855 -1.876 15.001 1.00 84.75 123 ASN A N 1
ATOM 950 C CA . ASN A 1 123 ? 3.865 -3.223 15.572 1.00 84.75 123 ASN A CA 1
ATOM 951 C C . ASN A 1 123 ? 4.975 -4.128 14.997 1.00 84.75 123 ASN A C 1
ATOM 953 O O . ASN A 1 123 ? 4.719 -5.106 14.295 1.00 84.75 123 ASN A O 1
ATOM 957 N N . GLY A 1 124 ? 6.239 -3.793 15.271 1.00 74.81 124 GLY A N 1
ATOM 958 C CA . GLY A 1 124 ? 7.403 -4.652 15.016 1.00 74.81 124 GLY A CA 1
ATOM 959 C C . GLY A 1 124 ? 7.743 -4.907 13.541 1.00 74.81 124 GLY A C 1
ATOM 960 O O . GLY A 1 124 ? 8.684 -5.651 13.255 1.00 74.81 124 GLY A O 1
ATOM 961 N N . PHE A 1 125 ? 7.027 -4.298 12.591 1.00 80.44 125 PHE A N 1
ATOM 962 C CA . PHE A 1 125 ? 7.329 -4.425 11.169 1.00 80.44 125 PHE A CA 1
ATOM 963 C C . PHE A 1 125 ? 8.498 -3.516 10.775 1.00 80.44 125 PHE A C 1
ATOM 965 O O . PHE A 1 125 ? 8.474 -2.307 10.990 1.00 80.44 125 PHE A O 1
ATOM 972 N N . THR A 1 126 ? 9.521 -4.094 10.144 1.00 85.12 126 THR A N 1
ATOM 973 C CA . THR A 1 126 ? 10.646 -3.335 9.583 1.00 85.12 126 THR A CA 1
ATOM 974 C C . THR A 1 126 ? 10.537 -3.304 8.067 1.00 85.12 126 THR A C 1
ATOM 976 O O . THR A 1 126 ? 10.538 -4.348 7.416 1.00 85.12 126 THR A O 1
ATOM 979 N N . ILE A 1 127 ? 10.497 -2.103 7.493 1.00 90.38 127 ILE A N 1
ATOM 980 C CA . ILE A 1 127 ? 10.528 -1.925 6.040 1.00 90.38 127 ILE A CA 1
ATOM 981 C C . ILE A 1 127 ? 11.975 -2.114 5.548 1.00 90.38 127 ILE A C 1
ATOM 983 O O . ILE A 1 127 ? 12.850 -1.315 5.914 1.00 90.38 127 ILE A O 1
ATOM 987 N N . PRO A 1 128 ? 12.261 -3.146 4.729 1.00 90.12 128 PRO A N 1
ATOM 988 C CA . PRO A 1 128 ? 13.591 -3.349 4.165 1.00 90.12 128 PRO A CA 1
ATOM 989 C C . PRO A 1 128 ? 13.899 -2.271 3.124 1.00 90.12 128 PRO A C 1
ATOM 991 O O . PRO A 1 128 ? 13.005 -1.559 2.676 1.00 90.12 128 PRO A O 1
ATOM 994 N N . ASP A 1 129 ? 15.157 -2.159 2.705 1.00 92.50 129 ASP A N 1
ATOM 995 C CA . ASP A 1 129 ? 15.438 -1.455 1.454 1.00 92.50 129 ASP A CA 1
ATOM 996 C C . ASP A 1 129 ? 14.865 -2.265 0.284 1.00 92.50 129 ASP A C 1
ATOM 998 O O . ASP A 1 129 ? 14.967 -3.498 0.247 1.00 92.50 129 ASP A O 1
ATOM 1002 N N . PHE A 1 130 ? 14.255 -1.577 -0.677 1.00 93.56 130 PHE A N 1
ATOM 1003 C CA . PHE A 1 130 ? 13.683 -2.192 -1.867 1.00 93.56 130 PHE A CA 1
ATOM 1004 C C . PHE A 1 130 ? 13.912 -1.316 -3.094 1.00 93.56 130 PHE A C 1
ATOM 1006 O O . PHE A 1 130 ? 14.095 -0.109 -2.995 1.00 93.56 130 PHE A O 1
ATOM 1013 N N . ALA A 1 131 ? 13.933 -1.952 -4.263 1.00 93.75 131 ALA A N 1
ATOM 1014 C CA . ALA A 1 131 ? 13.995 -1.243 -5.536 1.00 93.75 131 ALA A CA 1
ATOM 1015 C C . ALA A 1 131 ? 12.586 -0.864 -6.009 1.00 93.75 131 ALA A C 1
ATOM 1017 O O . ALA A 1 131 ? 11.603 -1.395 -5.494 1.00 93.75 131 ALA A O 1
ATOM 1018 N N . GLN A 1 132 ? 12.497 -0.025 -7.041 1.00 95.81 132 GLN A N 1
ATOM 1019 C CA . GLN A 1 132 ? 11.246 0.294 -7.736 1.00 95.81 132 GLN A CA 1
ATOM 1020 C C . GLN A 1 132 ? 10.418 -0.968 -8.039 1.00 95.81 132 GLN A C 1
ATOM 1022 O O . GLN A 1 132 ? 10.956 -1.989 -8.493 1.00 95.81 132 GLN A O 1
ATOM 1027 N N . GLN A 1 133 ? 9.112 -0.904 -7.774 1.00 95.88 133 GLN A N 1
ATOM 1028 C CA . GLN A 1 133 ? 8.163 -1.998 -7.991 1.00 95.88 133 GLN A CA 1
ATOM 1029 C C . GLN A 1 133 ? 7.138 -1.602 -9.054 1.00 95.88 133 GLN A C 1
ATOM 1031 O O . GLN A 1 133 ? 6.443 -0.603 -8.916 1.00 95.88 133 GLN A O 1
ATOM 1036 N N . MET A 1 134 ? 6.971 -2.414 -10.098 1.00 95.81 134 MET A N 1
ATOM 1037 C CA . MET A 1 134 ? 5.948 -2.176 -11.125 1.00 95.81 134 MET A CA 1
ATOM 1038 C C . MET A 1 134 ? 4.564 -2.611 -10.620 1.00 95.81 134 MET A C 1
ATOM 1040 O O . MET A 1 134 ? 4.028 -3.633 -11.055 1.00 95.81 134 MET A O 1
ATOM 1044 N N . VAL A 1 135 ? 4.023 -1.867 -9.655 1.00 97.19 135 VAL A N 1
ATOM 1045 C CA . VAL A 1 135 ? 2.728 -2.131 -9.017 1.00 97.19 135 VAL A CA 1
ATOM 1046 C C . VAL A 1 135 ? 1.576 -1.731 -9.940 1.00 97.19 135 VAL A C 1
ATOM 1048 O O . VAL A 1 135 ? 1.547 -0.621 -10.457 1.00 97.19 135 VAL A O 1
ATOM 1051 N N . TYR A 1 136 ? 0.608 -2.618 -10.144 1.00 97.69 136 TYR A N 1
ATOM 1052 C CA . TYR A 1 136 ? -0.556 -2.368 -10.997 1.00 97.69 136 TYR A CA 1
ATOM 1053 C C . TYR A 1 136 ? -1.796 -3.099 -10.465 1.00 97.69 136 TYR A C 1
ATOM 1055 O O . TYR A 1 136 ? -1.678 -3.895 -9.529 1.00 97.69 136 TYR A O 1
ATOM 1063 N N . ASP A 1 137 ? -2.967 -2.835 -11.057 1.00 96.94 137 ASP A N 1
ATOM 1064 C CA . ASP A 1 137 ? -4.260 -3.403 -10.636 1.00 96.94 137 ASP A CA 1
ATOM 1065 C C . ASP A 1 137 ? -4.534 -3.087 -9.150 1.00 96.94 137 ASP A C 1
ATOM 1067 O O . ASP A 1 137 ? -4.804 -3.972 -8.342 1.00 96.94 137 ASP A O 1
ATOM 1071 N N . MET A 1 138 ? -4.338 -1.816 -8.765 1.00 97.62 138 MET A N 1
ATOM 1072 C CA . MET A 1 138 ? -4.359 -1.374 -7.367 1.00 97.62 138 MET A CA 1
ATOM 1073 C C . MET A 1 138 ? -5.786 -1.175 -6.877 1.00 97.62 138 MET A C 1
ATOM 1075 O O . MET A 1 138 ? -6.465 -0.229 -7.277 1.00 97.62 138 MET A O 1
ATOM 1079 N N . LYS A 1 139 ? -6.210 -2.017 -5.943 1.00 97.62 139 LYS A N 1
ATOM 1080 C CA . LYS A 1 139 ? -7.534 -1.975 -5.338 1.00 97.62 139 LYS A CA 1
ATOM 1081 C C . LYS A 1 139 ? -7.434 -1.958 -3.825 1.00 97.62 139 LYS A C 1
ATOM 1083 O O . LYS A 1 139 ? -6.750 -2.786 -3.224 1.00 97.62 139 LYS A O 1
ATOM 1088 N N . VAL A 1 140 ? -8.149 -1.032 -3.204 1.00 97.56 140 VAL A N 1
ATOM 1089 C CA . VAL A 1 140 ? -8.209 -0.901 -1.749 1.00 97.56 140 VAL A CA 1
ATOM 1090 C C . VAL A 1 140 ? -9.619 -1.161 -1.256 1.00 97.56 140 VAL A C 1
ATOM 1092 O O . VAL A 1 140 ? -10.594 -0.714 -1.848 1.00 97.56 140 VAL A O 1
ATOM 1095 N N . THR A 1 141 ? -9.735 -1.922 -0.174 1.00 97.50 141 THR A N 1
ATOM 1096 C CA . THR A 1 141 ? -11.006 -2.207 0.498 1.00 97.50 141 THR A CA 1
ATOM 1097 C C . THR A 1 141 ? -10.857 -1.880 1.969 1.00 97.50 141 THR A C 1
ATOM 1099 O O . THR A 1 141 ? -9.968 -2.422 2.626 1.00 97.50 141 THR A O 1
ATOM 1102 N N . ARG A 1 142 ? -11.739 -1.051 2.522 1.00 95.75 142 ARG A N 1
ATOM 1103 C CA . ARG A 1 142 ? -11.840 -0.886 3.976 1.00 95.75 142 ARG A CA 1
ATOM 1104 C C . ARG A 1 142 ? -12.485 -2.143 4.559 1.00 95.75 142 ARG A C 1
ATOM 1106 O O . ARG A 1 142 ? -13.600 -2.483 4.175 1.00 95.75 142 ARG A O 1
ATOM 1113 N N . VAL A 1 143 ? -11.786 -2.863 5.437 1.00 95.06 143 VAL A N 1
ATOM 1114 C CA . VAL A 1 143 ? -12.255 -4.170 5.953 1.00 95.06 143 VAL A CA 1
ATOM 1115 C C . VAL A 1 143 ? -12.618 -4.161 7.429 1.00 95.06 143 VAL A C 1
ATOM 1117 O O . VAL A 1 143 ? -13.285 -5.083 7.892 1.00 95.06 143 VAL A O 1
ATOM 1120 N N . GLY A 1 144 ? -12.197 -3.146 8.178 1.00 92.75 144 GLY A N 1
ATOM 1121 C CA . GLY A 1 144 ? -12.541 -3.058 9.586 1.00 92.75 144 GLY A CA 1
ATOM 1122 C C . GLY A 1 144 ? -12.017 -1.804 10.251 1.00 92.75 144 GLY A C 1
ATOM 1123 O O . GLY A 1 144 ? -11.148 -1.108 9.729 1.00 92.75 144 GLY A O 1
ATOM 1124 N N . GLU A 1 145 ? -12.564 -1.555 11.426 1.00 94.25 145 GLU A N 1
ATOM 1125 C CA . GLU A 1 145 ? -12.216 -0.457 12.305 1.00 94.25 145 GLU A CA 1
ATOM 1126 C C . GLU A 1 145 ? -12.248 -0.982 13.737 1.00 94.25 145 GLU A C 1
ATOM 1128 O O . GLU A 1 145 ? -13.149 -1.740 14.105 1.00 94.25 145 GLU A O 1
ATOM 1133 N N . THR A 1 146 ? -11.248 -0.619 14.526 1.00 92.56 146 THR A N 1
ATOM 1134 C CA . THR A 1 146 ? -11.166 -0.956 15.944 1.00 92.56 146 THR A CA 1
ATOM 1135 C C . THR A 1 146 ? -10.722 0.273 16.708 1.00 92.56 146 THR A C 1
ATOM 1137 O O . THR A 1 146 ? -9.730 0.894 16.337 1.00 92.56 146 THR A O 1
ATOM 1140 N N . GLU A 1 147 ? -11.419 0.585 17.787 1.00 89.38 147 GLU A N 1
ATOM 1141 C CA . GLU A 1 147 ? -11.037 1.641 18.715 1.00 89.38 147 GLU A CA 1
ATOM 1142 C C . GLU A 1 147 ? -10.474 0.973 19.972 1.00 89.38 147 GLU A C 1
ATOM 1144 O O . GLU A 1 147 ? -11.180 0.232 20.661 1.00 89.38 147 GLU A O 1
ATOM 1149 N N . GLU A 1 148 ? -9.184 1.164 20.240 1.00 79.06 148 GLU A N 1
ATOM 1150 C CA . GLU A 1 148 ? -8.516 0.591 21.409 1.00 79.06 148 GLU A CA 1
ATOM 1151 C C . GLU A 1 148 ? -7.839 1.711 22.194 1.00 79.06 148 GLU A C 1
ATOM 1153 O O . GLU A 1 148 ? -7.027 2.450 21.655 1.00 79.06 148 GLU A O 1
ATOM 1158 N N . SER A 1 149 ? -8.183 1.850 23.477 1.00 73.81 149 SER A N 1
ATOM 1159 C CA . SER A 1 149 ? -7.625 2.885 24.366 1.00 73.81 149 SER A CA 1
ATOM 1160 C C . SER A 1 149 ? -7.782 4.336 23.870 1.00 73.81 149 SER A C 1
ATOM 1162 O O . SER A 1 149 ? -7.050 5.212 24.319 1.00 73.81 149 SER A O 1
ATOM 1164 N N . GLY A 1 150 ? -8.765 4.602 23.001 1.00 74.56 150 GLY A N 1
ATOM 1165 C CA . GLY A 1 150 ? -9.016 5.919 22.400 1.00 74.56 150 GLY A CA 1
ATOM 1166 C C . GLY A 1 150 ? -8.336 6.136 21.045 1.00 74.56 150 GLY A C 1
ATOM 1167 O O . GLY A 1 150 ? -8.610 7.144 20.396 1.00 74.56 150 GLY A O 1
ATOM 1168 N N . ASP A 1 151 ? -7.519 5.183 20.589 1.00 83.25 151 ASP A N 1
ATOM 1169 C CA . ASP A 1 151 ? -6.878 5.238 19.281 1.00 83.25 151 ASP A CA 1
ATOM 1170 C C . ASP A 1 151 ? -7.717 4.498 18.240 1.00 83.25 151 ASP A C 1
ATOM 1172 O O . ASP A 1 151 ? -7.968 3.289 18.322 1.00 83.25 151 ASP A O 1
ATOM 1176 N N . LEU A 1 152 ? -8.146 5.251 17.231 1.00 89.94 152 LEU A N 1
ATOM 1177 C CA . LEU A 1 152 ? -8.853 4.728 16.076 1.00 89.94 152 LEU A CA 1
ATOM 1178 C C . LEU A 1 152 ? -7.877 4.005 15.143 1.00 89.94 152 LEU A C 1
ATOM 1180 O O . LEU A 1 152 ? -7.004 4.632 14.540 1.00 89.94 152 LEU A O 1
ATOM 1184 N N . ARG A 1 153 ? -8.089 2.702 14.944 1.00 94.31 153 ARG A N 1
ATOM 1185 C CA . ARG A 1 153 ? -7.359 1.896 13.964 1.00 94.31 153 ARG A CA 1
ATOM 1186 C C . ARG A 1 153 ? -8.266 1.458 12.828 1.00 94.31 153 ARG A C 1
ATOM 1188 O O . ARG A 1 153 ? -9.260 0.770 13.050 1.00 94.31 153 ARG A O 1
ATOM 1195 N N . VAL A 1 154 ? -7.892 1.791 11.598 1.00 95.56 154 VAL A N 1
ATOM 1196 C CA . VAL A 1 154 ? -8.636 1.422 10.384 1.00 95.56 154 VAL A CA 1
ATOM 1197 C C . VAL A 1 154 ? -7.816 0.423 9.581 1.00 95.56 154 VAL A C 1
ATOM 1199 O O . VAL A 1 154 ? -6.666 0.683 9.243 1.00 95.56 154 VAL A O 1
ATOM 1202 N N . THR A 1 155 ? -8.392 -0.736 9.267 1.00 96.56 155 THR A N 1
ATOM 1203 C CA . THR A 1 155 ? -7.723 -1.775 8.474 1.00 96.56 155 THR A CA 1
ATOM 1204 C C . THR A 1 155 ? -8.200 -1.744 7.029 1.00 96.56 155 THR A C 1
ATOM 1206 O O . THR A 1 155 ? -9.395 -1.864 6.742 1.00 96.56 155 THR A O 1
ATOM 1209 N N . TYR A 1 156 ? -7.238 -1.681 6.117 1.00 97.62 156 TYR A N 1
ATOM 1210 C CA . TYR A 1 156 ? -7.422 -1.783 4.679 1.00 97.62 156 TYR A CA 1
ATOM 1211 C C . TYR A 1 156 ? -6.862 -3.101 4.155 1.00 97.62 156 TYR A C 1
ATOM 1213 O O . TYR A 1 156 ? -5.763 -3.509 4.518 1.00 97.62 156 TYR A O 1
ATOM 1221 N N . ARG A 1 157 ? -7.605 -3.758 3.266 1.00 97.56 157 ARG A N 1
ATOM 1222 C CA . ARG A 1 157 ? -7.104 -4.834 2.411 1.00 97.56 157 ARG A CA 1
ATOM 1223 C C . ARG A 1 157 ? -6.671 -4.220 1.087 1.00 97.56 157 ARG A C 1
ATOM 1225 O O . ARG A 1 157 ? -7.490 -3.653 0.366 1.00 97.56 157 ARG A O 1
ATOM 1232 N N . LEU A 1 158 ? -5.391 -4.355 0.786 1.00 97.88 158 LEU A N 1
ATOM 1233 C CA . LEU A 1 158 ? -4.757 -3.925 -0.447 1.00 97.88 158 LEU A CA 1
ATOM 1234 C C . LEU A 1 158 ? -4.614 -5.137 -1.364 1.00 97.88 158 LEU A C 1
ATOM 1236 O O . LEU A 1 158 ? -3.971 -6.129 -1.014 1.00 97.88 158 LEU A O 1
ATOM 1240 N N . GLU A 1 159 ? -5.209 -5.061 -2.543 1.00 97.25 159 GLU A N 1
ATOM 1241 C CA . GLU A 1 159 ? -5.063 -6.047 -3.604 1.00 97.25 159 GLU A CA 1
ATOM 1242 C C . GLU A 1 159 ? -4.363 -5.378 -4.775 1.00 97.25 159 GLU A C 1
ATOM 1244 O O . GLU A 1 159 ? -4.825 -4.365 -5.285 1.00 97.25 159 GLU A O 1
ATOM 1249 N N . TYR A 1 160 ? -3.208 -5.909 -5.154 1.00 97.19 160 TYR A N 1
ATOM 1250 C CA . TYR A 1 160 ? -2.417 -5.390 -6.257 1.00 97.19 160 TYR A CA 1
ATOM 1251 C C . TYR A 1 160 ? -1.508 -6.486 -6.800 1.00 97.19 160 TYR A C 1
ATOM 1253 O O . TYR A 1 160 ? -1.277 -7.519 -6.157 1.00 97.19 160 TYR A O 1
ATOM 1261 N N . ARG A 1 161 ? -0.974 -6.246 -7.992 1.00 96.19 161 ARG A N 1
ATOM 1262 C CA . ARG A 1 161 ? -0.004 -7.112 -8.659 1.00 96.19 161 ARG A CA 1
ATOM 1263 C C . ARG A 1 161 ? 1.315 -6.377 -8.816 1.00 96.19 161 ARG A C 1
ATOM 1265 O O . ARG A 1 161 ? 1.353 -5.151 -8.869 1.00 96.19 161 ARG A O 1
ATOM 1272 N N . ILE A 1 162 ? 2.404 -7.132 -8.914 1.00 95.25 162 ILE A N 1
ATOM 1273 C CA . ILE A 1 162 ? 3.728 -6.590 -9.230 1.00 95.25 162 ILE A CA 1
ATOM 1274 C C . ILE A 1 162 ? 4.211 -7.258 -10.515 1.00 95.25 162 ILE A C 1
ATOM 1276 O O . ILE A 1 162 ? 4.454 -8.469 -10.542 1.00 95.25 162 ILE A O 1
ATOM 1280 N N . GLN A 1 163 ? 4.366 -6.480 -11.583 1.00 94.75 163 GLN A N 1
ATOM 1281 C CA . GLN A 1 163 ? 4.970 -6.969 -12.819 1.00 94.75 163 GLN A CA 1
ATOM 1282 C C . GLN A 1 163 ? 6.473 -7.149 -12.584 1.00 94.75 163 GLN A C 1
ATOM 1284 O O . GLN A 1 163 ? 7.143 -6.243 -12.099 1.00 94.75 163 GLN A O 1
ATOM 1289 N N . ARG A 1 164 ? 7.024 -8.316 -12.938 1.00 92.56 164 ARG A N 1
ATOM 1290 C CA . ARG A 1 164 ? 8.449 -8.639 -12.739 1.00 92.56 164 ARG A CA 1
ATOM 1291 C C . ARG A 1 164 ? 8.898 -8.396 -11.293 1.00 92.56 164 ARG A C 1
ATOM 1293 O O . ARG A 1 164 ? 9.905 -7.733 -11.055 1.00 92.56 164 ARG A O 1
ATOM 1300 N N . ASN A 1 165 ? 8.136 -8.915 -10.326 1.00 91.44 165 ASN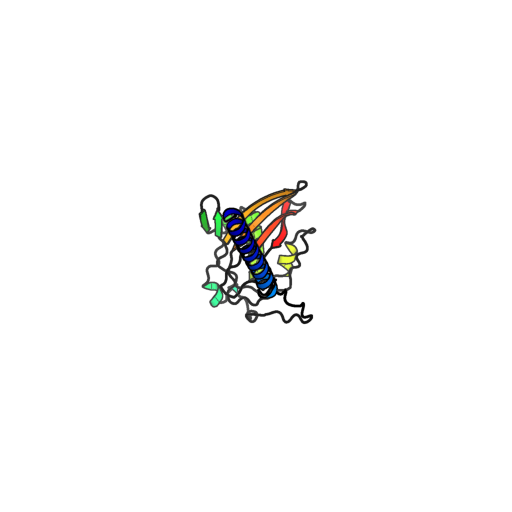 A N 1
ATOM 1301 C CA . ASN A 1 165 ? 8.450 -8.752 -8.907 1.00 91.44 165 ASN A CA 1
ATOM 1302 C C . ASN A 1 165 ? 9.904 -9.151 -8.611 1.00 91.44 165 ASN A C 1
ATOM 1304 O O . ASN A 1 165 ? 10.278 -10.308 -8.754 1.00 91.44 165 ASN A O 1
ATOM 1308 N N . ASN A 1 166 ? 10.733 -8.213 -8.166 1.00 88.06 166 ASN A N 1
ATOM 1309 C CA . ASN A 1 166 ? 12.140 -8.489 -7.876 1.00 88.06 166 ASN A CA 1
ATOM 1310 C C . ASN A 1 166 ? 12.359 -9.134 -6.491 1.00 88.06 166 ASN A C 1
ATOM 1312 O O . ASN A 1 166 ? 13.485 -9.503 -6.160 1.00 88.06 166 ASN A O 1
ATOM 1316 N N . GLY A 1 167 ? 11.304 -9.289 -5.683 1.00 86.00 167 GLY A N 1
ATOM 1317 C CA . GLY A 1 167 ? 11.370 -9.928 -4.366 1.00 86.00 167 GLY A CA 1
ATOM 1318 C C . GLY A 1 167 ? 11.990 -9.059 -3.265 1.00 86.00 167 GLY A C 1
ATOM 1319 O O . GLY A 1 167 ? 12.244 -9.552 -2.164 1.00 86.00 167 GLY A O 1
ATOM 1320 N N . THR A 1 168 ? 12.262 -7.775 -3.530 1.00 89.25 168 THR A N 1
ATOM 1321 C CA . THR A 1 168 ? 12.870 -6.881 -2.526 1.00 89.25 168 THR A CA 1
ATOM 1322 C C . THR A 1 168 ? 11.840 -6.333 -1.538 1.00 89.25 168 THR A C 1
ATOM 1324 O O . THR A 1 168 ? 12.129 -6.294 -0.345 1.00 89.25 168 THR A O 1
ATOM 1327 N N . TYR A 1 169 ? 10.620 -6.026 -1.999 1.00 91.56 169 TYR A N 1
ATOM 1328 C CA . TYR A 1 169 ? 9.518 -5.603 -1.128 1.00 91.56 169 TYR A CA 1
ATOM 1329 C C . TYR A 1 169 ? 8.629 -6.773 -0.669 1.00 91.56 169 TYR A C 1
ATOM 1331 O O . TYR A 1 169 ? 8.481 -7.012 0.533 1.00 91.56 169 TYR A O 1
ATOM 1339 N N . ARG A 1 170 ? 8.058 -7.533 -1.619 1.00 90.38 170 ARG A N 1
ATOM 1340 C CA . ARG A 1 170 ? 7.189 -8.698 -1.363 1.00 90.38 170 ARG A CA 1
ATOM 1341 C C . ARG A 1 170 ? 7.872 -9.980 -1.826 1.00 90.38 170 ARG A C 1
ATOM 1343 O O . ARG A 1 170 ? 8.152 -10.133 -3.012 1.00 90.38 170 ARG A O 1
ATOM 1350 N N . ARG A 1 171 ? 8.119 -10.912 -0.905 1.00 88.75 171 ARG A N 1
ATOM 1351 C CA . ARG A 1 171 ? 8.716 -12.236 -1.197 1.00 88.75 171 ARG A CA 1
ATOM 1352 C C . ARG A 1 171 ? 7.681 -13.353 -1.293 1.00 88.75 171 ARG A C 1
ATOM 1354 O O . ARG A 1 171 ? 7.985 -14.448 -1.744 1.00 88.75 171 ARG A O 1
ATOM 1361 N N . ASP A 1 172 ? 6.469 -13.061 -0.850 1.00 87.25 172 ASP A N 1
ATOM 1362 C CA . ASP A 1 172 ? 5.331 -13.964 -0.706 1.00 87.25 172 ASP A CA 1
ATOM 1363 C C . ASP A 1 172 ? 4.409 -13.991 -1.940 1.00 87.25 172 ASP A C 1
ATOM 1365 O O . ASP A 1 172 ? 3.430 -14.739 -1.955 1.00 87.25 172 ASP A O 1
ATOM 1369 N N . VAL A 1 173 ? 4.718 -13.189 -2.968 1.00 86.06 173 VAL A N 1
ATOM 1370 C CA . VAL A 1 173 ? 3.944 -13.057 -4.210 1.00 86.06 173 VAL A CA 1
ATOM 1371 C C . VAL A 1 173 ? 4.867 -13.158 -5.429 1.00 86.06 173 VAL A C 1
ATOM 1373 O O . VAL A 1 173 ? 5.927 -12.539 -5.467 1.00 86.06 173 VAL A O 1
ATOM 1376 N N . GLY A 1 174 ? 4.493 -13.957 -6.429 1.00 85.88 174 GLY A N 1
ATOM 1377 C CA . GLY A 1 174 ? 5.221 -14.037 -7.703 1.00 85.88 174 GLY A CA 1
ATOM 1378 C C . GLY A 1 174 ? 4.948 -12.835 -8.617 1.00 85.88 174 GLY A C 1
ATOM 1379 O O . GLY A 1 174 ? 4.116 -11.986 -8.304 1.00 85.88 174 GLY A O 1
ATOM 1380 N N . SER A 1 175 ? 5.617 -12.773 -9.774 1.00 87.88 175 SER A N 1
ATOM 1381 C CA . SER A 1 175 ? 5.243 -11.808 -10.824 1.00 87.88 175 SER A CA 1
ATOM 1382 C C . SER A 1 175 ? 3.809 -12.057 -11.277 1.00 87.88 175 SER A C 1
ATOM 1384 O O . SER A 1 175 ? 3.428 -13.208 -11.482 1.00 87.88 175 SER A O 1
ATOM 1386 N N . ASP A 1 176 ? 3.036 -10.983 -11.436 1.00 87.88 176 ASP A N 1
ATOM 1387 C CA . ASP A 1 176 ? 1.649 -10.987 -11.938 1.00 87.88 176 ASP A CA 1
ATOM 1388 C C . ASP A 1 176 ? 0.630 -11.760 -11.081 1.00 87.88 176 ASP A C 1
ATOM 1390 O O . ASP A 1 176 ? -0.567 -11.782 -11.390 1.00 87.88 176 ASP A O 1
ATOM 1394 N N . ALA A 1 177 ? 1.091 -12.338 -9.971 1.00 86.56 177 ALA A N 1
ATOM 1395 C CA . ALA A 1 177 ? 0.258 -12.921 -8.941 1.00 86.56 177 ALA A CA 1
ATOM 1396 C C . ALA A 1 177 ? -0.306 -11.823 -8.032 1.00 86.56 177 ALA A C 1
ATOM 1398 O O . ALA A 1 177 ? 0.308 -10.775 -7.826 1.00 86.56 177 ALA A O 1
ATOM 1399 N N . MET A 1 178 ? -1.479 -12.095 -7.467 1.00 90.38 178 MET A N 1
ATOM 1400 C CA . MET A 1 178 ? -2.146 -11.215 -6.518 1.00 90.38 178 MET A CA 1
ATOM 1401 C C . MET A 1 178 ? -2.246 -11.931 -5.176 1.00 90.38 178 MET A C 1
ATOM 1403 O O . MET A 1 178 ? -2.821 -13.017 -5.087 1.00 90.38 178 MET A O 1
ATOM 1407 N N . ARG A 1 179 ? -1.686 -11.319 -4.134 1.00 89.06 179 ARG A N 1
ATOM 1408 C CA . ARG A 1 179 ? -1.831 -11.765 -2.747 1.00 89.06 179 ARG A CA 1
ATOM 1409 C C . ARG A 1 179 ? -2.114 -10.544 -1.875 1.00 89.06 179 ARG A C 1
ATOM 1411 O O . ARG A 1 179 ? -1.305 -9.610 -1.913 1.00 89.06 179 ARG A O 1
ATOM 1418 N N . PRO A 1 180 ? -3.227 -10.534 -1.121 1.00 94.50 180 PRO A N 1
ATOM 1419 C CA . PRO A 1 180 ? -3.628 -9.359 -0.369 1.00 94.50 180 PRO A CA 1
ATOM 1420 C C . PRO A 1 180 ? -2.584 -8.996 0.684 1.00 94.50 180 PRO A C 1
ATOM 1422 O O . PRO A 1 180 ? -1.931 -9.864 1.257 1.00 94.50 180 PRO A O 1
ATOM 1425 N N . GLU A 1 181 ? -2.454 -7.704 0.932 1.00 95.81 181 GLU A N 1
ATOM 1426 C CA . GLU A 1 181 ? -1.711 -7.142 2.053 1.00 95.81 181 GLU A CA 1
ATOM 1427 C C . GLU A 1 181 ? -2.684 -6.331 2.897 1.00 95.81 181 GLU A C 1
ATOM 1429 O O . GLU A 1 181 ? -3.527 -5.612 2.366 1.00 95.81 181 GLU A O 1
ATOM 1434 N N . TYR A 1 182 ? -2.607 -6.472 4.211 1.00 96.69 182 TYR A N 1
ATOM 1435 C CA . TYR A 1 182 ? -3.467 -5.751 5.131 1.00 96.69 182 TYR A CA 1
ATOM 1436 C C . TYR A 1 182 ? -2.665 -4.646 5.787 1.00 96.69 182 TYR A C 1
ATOM 1438 O O . TYR A 1 182 ? -1.669 -4.921 6.456 1.00 96.69 182 TYR A O 1
ATOM 1446 N N . LEU A 1 183 ? -3.124 -3.418 5.594 1.00 97.06 183 LEU A N 1
ATOM 1447 C CA . LEU A 1 183 ? -2.525 -2.220 6.145 1.00 97.06 183 LEU A CA 1
ATOM 1448 C C . LEU A 1 183 ? -3.435 -1.679 7.244 1.00 97.06 183 LEU A C 1
ATOM 1450 O O . LEU A 1 183 ? -4.588 -1.340 6.979 1.00 97.06 183 LEU A O 1
ATOM 1454 N N . THR A 1 184 ? -2.928 -1.607 8.469 1.00 96.50 184 THR A N 1
ATOM 1455 C CA . THR A 1 184 ? -3.645 -0.992 9.589 1.00 96.50 184 THR A CA 1
ATOM 1456 C C . THR A 1 184 ? -3.112 0.415 9.789 1.00 96.50 184 THR A C 1
ATOM 1458 O O . THR A 1 184 ? -1.918 0.597 10.033 1.00 96.50 184 THR A O 1
ATOM 1461 N N . LEU A 1 185 ? -3.996 1.401 9.686 1.00 96.19 185 LEU A N 1
ATOM 1462 C CA . LEU A 1 185 ? -3.692 2.809 9.887 1.00 96.19 185 LEU A CA 1
ATOM 1463 C C . LEU A 1 185 ? -4.121 3.251 11.281 1.00 96.19 185 LEU A C 1
ATOM 1465 O O . LEU A 1 185 ? -5.161 2.814 11.767 1.00 96.19 185 LEU A O 1
ATOM 1469 N N . THR A 1 186 ? -3.345 4.146 11.877 1.00 94.94 186 THR A N 1
ATOM 1470 C CA . THR A 1 186 ? -3.698 4.915 13.076 1.00 94.94 186 THR A CA 1
ATOM 1471 C C . THR A 1 186 ? -3.490 6.402 12.795 1.00 94.94 186 THR A C 1
ATOM 1473 O O . THR A 1 186 ? -2.881 6.751 11.779 1.00 94.94 186 THR A O 1
ATOM 1476 N N . LYS A 1 187 ? -3.983 7.281 13.665 1.00 93.56 187 LYS A N 1
ATOM 1477 C CA . LYS A 1 187 ? -3.664 8.712 13.618 1.00 93.56 187 LYS A CA 1
ATOM 1478 C C . LYS A 1 187 ? -2.550 9.036 14.603 1.00 93.56 187 LYS A C 1
ATOM 1480 O O . LYS A 1 187 ? -2.533 8.499 15.704 1.00 93.56 187 LYS A O 1
ATOM 1485 N N . ASP A 1 188 ? -1.633 9.908 14.201 1.00 90.81 188 ASP A N 1
ATOM 1486 C CA . ASP A 1 188 ? -0.669 10.504 15.124 1.00 90.81 188 ASP A CA 1
ATOM 1487 C C . ASP A 1 188 ? -1.280 11.681 15.908 1.00 90.81 188 ASP A C 1
ATOM 1489 O O . ASP A 1 188 ? -2.443 12.048 15.723 1.00 90.81 188 ASP A O 1
ATOM 1493 N N . GLU A 1 189 ? -0.481 12.293 16.785 1.00 87.88 189 GLU A N 1
ATOM 1494 C CA . GLU A 1 189 ? -0.887 13.436 17.617 1.00 87.88 189 GLU A CA 1
ATOM 1495 C C . GLU A 1 189 ? -1.373 14.650 16.800 1.00 87.88 189 GLU A C 1
ATOM 1497 O O . GLU A 1 189 ? -2.140 15.468 17.310 1.00 87.88 189 GLU A O 1
ATOM 1502 N N . ASN A 1 190 ? -0.963 14.766 15.531 1.00 89.38 190 ASN A N 1
ATOM 1503 C CA . ASN A 1 190 ? -1.377 15.840 14.624 1.00 89.38 190 ASN A CA 1
ATOM 1504 C C . ASN A 1 190 ? -2.646 15.484 13.829 1.00 89.38 190 ASN A C 1
ATOM 1506 O O . ASN A 1 190 ? -3.164 16.317 13.084 1.00 89.38 190 ASN A O 1
ATOM 1510 N N . GLY A 1 191 ? -3.161 14.263 13.990 1.00 88.50 191 GLY A N 1
ATOM 1511 C CA . GLY A 1 191 ? -4.301 13.741 13.246 1.00 88.50 191 GLY A CA 1
ATOM 1512 C C . GLY A 1 191 ? -3.946 13.190 11.864 1.00 88.50 191 GLY A C 1
ATOM 1513 O O . GLY A 1 191 ? -4.867 12.861 11.107 1.00 88.50 191 GLY A O 1
ATOM 1514 N N . ASP A 1 192 ? -2.656 13.067 11.537 1.00 92.56 192 ASP A N 1
ATOM 1515 C CA . ASP A 1 192 ? -2.196 12.488 10.277 1.00 92.56 192 ASP A CA 1
ATOM 1516 C C . ASP A 1 192 ? -2.207 10.962 10.353 1.00 92.56 192 ASP A C 1
ATOM 1518 O O . ASP A 1 192 ? -1.852 10.362 11.369 1.00 92.56 192 ASP A O 1
ATOM 1522 N N . PHE A 1 193 ? -2.580 10.311 9.252 1.00 95.12 193 PHE A N 1
ATOM 1523 C CA . PHE A 1 193 ? -2.541 8.856 9.175 1.00 95.12 193 PHE A CA 1
ATOM 1524 C C . PHE A 1 193 ? -1.101 8.333 9.149 1.00 95.12 193 PHE A C 1
ATOM 1526 O O . PHE A 1 193 ? -0.229 8.891 8.479 1.00 95.12 193 PHE A O 1
ATOM 1533 N N . ARG A 1 194 ? -0.874 7.228 9.861 1.00 96.06 194 ARG A N 1
ATOM 1534 C CA . ARG A 1 194 ? 0.387 6.483 9.938 1.00 96.06 194 ARG A CA 1
ATOM 1535 C C . ARG A 1 194 ? 0.127 4.982 9.888 1.00 96.06 194 ARG A C 1
ATOM 1537 O O . ARG A 1 194 ? -0.932 4.512 10.297 1.00 96.06 194 ARG A O 1
ATOM 1544 N N . ILE A 1 195 ? 1.108 4.219 9.416 1.00 96.50 195 ILE A N 1
ATOM 1545 C CA . ILE A 1 195 ? 1.058 2.755 9.402 1.00 96.50 195 ILE A CA 1
ATOM 1546 C C . ILE A 1 195 ? 1.336 2.234 10.809 1.00 96.50 195 ILE A C 1
ATOM 1548 O O . ILE A 1 195 ? 2.455 2.353 11.305 1.00 96.50 195 ILE A O 1
ATOM 1552 N N . PHE A 1 196 ? 0.343 1.598 11.415 1.00 95.06 196 PHE A N 1
ATOM 1553 C CA . PHE A 1 196 ? 0.513 0.869 12.666 1.00 95.06 196 PHE A CA 1
ATOM 1554 C C . PHE A 1 196 ? 0.995 -0.569 12.423 1.00 95.06 196 PHE A C 1
ATOM 1556 O O 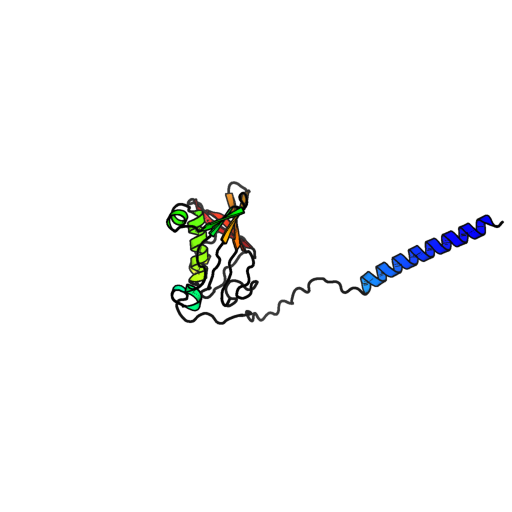. PHE A 1 196 ? 1.863 -1.061 13.140 1.00 95.06 196 PHE A O 1
ATOM 1563 N N . ASP A 1 197 ? 0.456 -1.251 11.406 1.00 94.81 197 ASP A N 1
ATOM 1564 C CA . ASP A 1 197 ? 0.761 -2.662 11.137 1.00 94.81 197 ASP A CA 1
ATOM 1565 C C . ASP A 1 197 ? 0.644 -3.016 9.644 1.00 94.81 197 ASP A C 1
ATOM 1567 O O . ASP A 1 197 ? -0.172 -2.435 8.920 1.00 94.81 197 ASP A O 1
ATOM 1571 N N . ILE A 1 198 ? 1.440 -3.996 9.200 1.00 94.81 198 ILE A N 1
ATOM 1572 C CA . ILE A 1 198 ? 1.414 -4.573 7.846 1.00 94.81 198 ILE A CA 1
ATOM 1573 C C . ILE A 1 198 ? 1.398 -6.103 7.952 1.00 94.81 198 ILE A C 1
ATOM 1575 O O . ILE A 1 198 ? 2.337 -6.705 8.474 1.00 94.81 198 ILE A O 1
ATOM 1579 N N . ARG A 1 199 ? 0.377 -6.754 7.378 1.00 92.62 199 ARG A N 1
ATOM 1580 C CA . ARG A 1 199 ? 0.234 -8.227 7.358 1.00 92.62 199 ARG A CA 1
ATOM 1581 C C . ARG A 1 199 ? 0.122 -8.766 5.927 1.00 92.62 199 ARG A C 1
ATOM 1583 O O . ARG A 1 199 ? -0.581 -8.178 5.109 1.00 92.62 199 ARG A O 1
ATOM 1590 N N . ARG A 1 200 ? 0.801 -9.880 5.622 1.00 89.19 200 ARG A N 1
ATOM 1591 C CA . ARG A 1 200 ? 0.963 -10.472 4.270 1.00 89.19 200 ARG A CA 1
ATOM 1592 C C . ARG A 1 200 ? 0.748 -11.989 4.269 1.00 89.19 200 ARG A C 1
ATOM 1594 O O . ARG A 1 200 ? 1.101 -12.624 5.282 1.00 89.19 200 ARG A O 1
#

Sequence (200 aa):
MRKNKRLRIALLVCGGVVLLAVLTVVLLSVLLPKDEPTQPSQDSGTSSIRFYPPYDGDIRTAEIYTRLDRQFYLYDANYGSTDALSESAIDADPELRFLRAYFNCLIDGDAAGLRALLASDANGFTIPDFAQQMVYDMKVTRVGETEESGDLRVTYRLEYRIQRNNGTYRRDVGSDAMRPEYLTLTKDENGDFRIFDIRR

pLDDT: mean 85.79, std 15.25, range [37.94, 98.06]

Secondary structure (DSSP, 8-state):
--HHHHHHHHHHHHHHHHHHHHHHHHHHHHHS-----------SS-----SSPPPSS-GGG-HHHHTS---EEEEETTTTEEEE--HHHHHH-HHHHHHHHHHHHHHHT-HHHHHHTB-TT--S---------EEEEEEEEEEEEEEETTEEEEEEEEEEEEET--SSS-SSS-TT-B--EEEEEEE-TTS-EEEEEEE-

Foldseek 3Di:
DPPVVVVVVVVVVVVVVVVVVVVVVVVCVVPPPPPPPPPPPPPVPPPQPFLFDFDDDQLCPDPVLVPFAAFAWEAEPVVRDIDGDDPVNLVVDLVSVLVVQCVVCQQQQPQVSNVVQADPQADPDDRFRGGHWSKHPWYKYFDDWDQDPNKIKTKIKIWIATASGRSRGPVPADHPGIDIKIFIWTADPVRHIGTRYIDD

Radius of gyration: 27.4 Å; chains: 1; bounding box: 50×91×49 Å